Protein AF-A0A7R8VZ95-F1 (afdb_monomer_lite)

Organism: Timema douglasi (NCBI:txid61478)

InterPro domains:
  IPR019128 Sister chromatid cohesion protein Dcc1 [PF09724] (111-247)
  IPR019128 Sister chromatid cohesion protein Dcc1 [PTHR13395] (76-247)

pLDDT: mean 73.68, std 22.69, range [25.12, 97.06]

Structure (mmCIF, N/CA/C/O backbone):
data_AF-A0A7R8VZ95-F1
#
_entry.id   AF-A0A7R8VZ95-F1
#
loop_
_atom_site.group_PDB
_atom_site.id
_atom_site.type_symbol
_atom_site.label_atom_id
_atom_site.label_alt_id
_atom_site.label_comp_id
_atom_site.label_asym_id
_atom_site.label_entity_id
_atom_site.label_seq_id
_atom_site.pdbx_PDB_ins_code
_atom_site.Cartn_x
_atom_site.Cartn_y
_atom_site.Cartn_z
_atom_site.occupancy
_atom_site.B_iso_or_equiv
_atom_site.auth_seq_id
_atom_site.auth_comp_id
_atom_site.auth_asym_id
_atom_site.auth_atom_id
_atom_site.pdbx_PDB_model_num
ATOM 1 N N . THR A 1 1 ? -29.965 -5.478 66.338 1.00 38.78 1 THR A N 1
ATOM 2 C CA . THR A 1 1 ? -28.517 -5.764 66.276 1.00 38.78 1 THR A CA 1
ATOM 3 C C . THR A 1 1 ? -28.279 -6.885 65.288 1.00 38.78 1 THR A C 1
ATOM 5 O O . THR A 1 1 ? -28.468 -8.036 65.628 1.00 38.78 1 THR A O 1
ATOM 8 N N . ASN A 1 2 ? -27.920 -6.566 64.046 1.00 25.12 2 ASN A N 1
ATOM 9 C CA . ASN A 1 2 ? -27.254 -7.524 63.166 1.00 25.12 2 ASN A CA 1
ATOM 10 C C . ASN A 1 2 ? -26.413 -6.731 62.171 1.00 25.12 2 ASN A C 1
ATOM 12 O O . ASN A 1 2 ? -26.926 -5.961 61.363 1.00 25.12 2 ASN A O 1
ATOM 16 N N . ARG A 1 3 ? -25.098 -6.833 62.365 1.00 28.88 3 ARG A N 1
ATOM 17 C CA . ARG A 1 3 ? -24.064 -6.148 61.598 1.00 28.88 3 ARG A CA 1
ATOM 18 C C . ARG A 1 3 ? -23.948 -6.830 60.237 1.00 28.88 3 ARG A C 1
ATOM 20 O O . ARG A 1 3 ? -23.684 -8.025 60.179 1.00 28.88 3 ARG A O 1
ATOM 27 N N . VAL A 1 4 ? -24.111 -6.063 59.165 1.00 31.42 4 VAL A N 1
ATOM 28 C CA . VAL A 1 4 ? -23.692 -6.474 57.820 1.00 31.42 4 VAL A CA 1
ATOM 29 C C . VAL A 1 4 ? -22.155 -6.369 57.759 1.00 31.42 4 VAL A C 1
ATOM 31 O O . VAL A 1 4 ? -21.623 -5.344 58.198 1.00 31.42 4 VAL A O 1
ATOM 34 N N . PRO A 1 5 ? -21.421 -7.391 57.280 1.00 27.92 5 PRO A N 1
ATOM 35 C CA . PRO A 1 5 ? -19.959 -7.367 57.226 1.00 27.92 5 PRO A CA 1
ATOM 36 C C . PRO A 1 5 ? -19.406 -6.260 56.314 1.00 27.92 5 PRO A C 1
ATOM 38 O O . PRO A 1 5 ? -19.912 -6.001 55.224 1.00 27.92 5 PRO A O 1
ATOM 41 N N . LEU A 1 6 ? -18.322 -5.633 56.773 1.00 31.53 6 LEU A N 1
ATOM 42 C CA . LEU A 1 6 ? -17.618 -4.467 56.218 1.00 31.53 6 LEU A CA 1
ATOM 43 C C . LEU A 1 6 ? -16.863 -4.700 54.886 1.00 31.53 6 LEU A C 1
ATOM 45 O O . LEU A 1 6 ? -16.016 -3.890 54.515 1.00 31.53 6 LEU A O 1
ATOM 49 N N . GLU A 1 7 ? -17.175 -5.746 54.120 1.00 29.27 7 GLU A N 1
ATOM 50 C CA . GLU A 1 7 ? -16.409 -6.110 52.911 1.00 29.27 7 GLU A CA 1
ATOM 51 C C . GLU A 1 7 ? -16.911 -5.479 51.599 1.00 29.27 7 GLU A C 1
ATOM 53 O O . GLU A 1 7 ? -16.292 -5.630 50.550 1.00 29.27 7 GLU A O 1
ATOM 58 N N . HIS A 1 8 ? -17.978 -4.675 51.627 1.00 28.59 8 HIS A N 1
ATOM 59 C CA . HIS A 1 8 ? -18.504 -4.022 50.416 1.00 28.59 8 HIS A CA 1
ATOM 60 C C . HIS A 1 8 ? -17.791 -2.720 50.004 1.00 28.59 8 HIS A C 1
ATOM 62 O O . HIS A 1 8 ? -18.151 -2.120 48.992 1.00 28.59 8 HIS A O 1
ATOM 68 N N . ARG A 1 9 ? -16.771 -2.258 50.744 1.00 27.66 9 ARG A N 1
ATOM 69 C CA . ARG A 1 9 ? -16.110 -0.962 50.477 1.00 27.66 9 ARG A CA 1
ATOM 70 C C . ARG A 1 9 ? -14.796 -1.017 49.691 1.00 27.66 9 ARG A C 1
ATOM 72 O O . ARG A 1 9 ? -14.274 0.047 49.379 1.00 27.66 9 ARG A O 1
ATOM 79 N N . ARG A 1 10 ? -14.269 -2.192 49.317 1.00 26.31 10 ARG A N 1
ATOM 80 C CA . ARG A 1 10 ? -12.959 -2.285 48.625 1.00 26.31 10 ARG A CA 1
ATOM 81 C C . ARG A 1 10 ? -12.983 -2.627 47.132 1.00 26.31 10 ARG A C 1
ATOM 83 O O . ARG A 1 10 ? -11.950 -2.493 46.495 1.00 26.31 10 ARG A O 1
ATOM 90 N N . LEU A 1 11 ? -14.128 -2.979 46.542 1.00 28.11 11 LEU A N 1
ATOM 91 C CA . LEU A 1 11 ? -14.212 -3.295 45.099 1.00 28.11 11 LEU A CA 1
ATOM 92 C C . LEU A 1 11 ? -14.843 -2.182 44.243 1.00 28.11 11 LEU A C 1
ATOM 94 O O . LEU A 1 11 ? -14.922 -2.306 43.024 1.00 28.11 11 LEU A O 1
ATOM 98 N N . ALA A 1 12 ? -15.251 -1.069 44.859 1.00 28.42 12 ALA A N 1
ATOM 99 C CA . ALA A 1 12 ? -15.789 0.098 44.155 1.00 28.42 12 ALA A CA 1
ATOM 100 C C . ALA A 1 12 ? -14.705 1.024 43.559 1.00 28.42 12 ALA A C 1
ATOM 102 O O . ALA A 1 12 ? -15.049 1.982 42.868 1.00 28.42 12 ALA A O 1
ATOM 103 N N . SER A 1 13 ? -13.417 0.758 43.805 1.00 28.89 13 SER A N 1
ATOM 104 C CA . SER A 1 13 ? -12.306 1.607 43.347 1.00 28.89 13 SER A CA 1
ATOM 105 C C . SER A 1 13 ? -11.695 1.199 42.004 1.00 28.89 13 SER A C 1
ATOM 107 O O . SER A 1 13 ? -10.954 1.987 41.442 1.00 28.89 13 SER A O 1
ATOM 109 N N . LEU A 1 14 ? -12.025 0.032 41.438 1.00 29.38 14 LEU A N 1
ATOM 110 C CA . LEU A 1 14 ? -11.521 -0.380 40.111 1.00 29.38 14 LEU A CA 1
ATOM 111 C C . LEU A 1 14 ? -12.488 -0.070 38.954 1.00 29.38 14 LEU A C 1
ATOM 113 O O . LEU A 1 14 ? -12.181 -0.325 37.793 1.00 29.38 14 LEU A O 1
ATOM 117 N N . GLY A 1 15 ? -13.673 0.468 39.266 1.00 32.06 15 GLY A N 1
ATOM 118 C CA . GLY A 1 15 ? -14.709 0.832 38.290 1.00 32.06 15 GLY A CA 1
ATOM 119 C C . GLY A 1 15 ? -14.848 2.334 38.030 1.00 32.06 15 GLY A C 1
ATOM 120 O O . GLY A 1 15 ? -15.636 2.722 37.172 1.00 32.06 15 GLY A O 1
ATOM 121 N N . ARG A 1 16 ? -14.099 3.174 38.751 1.00 29.89 16 ARG A N 1
ATOM 122 C CA . ARG A 1 16 ? -14.005 4.620 38.521 1.00 29.89 16 ARG A CA 1
ATOM 123 C C . ARG A 1 16 ? -12.595 4.951 38.054 1.00 29.89 16 ARG A C 1
ATOM 125 O O . ARG A 1 16 ? -11.838 5.476 38.843 1.00 29.89 16 ARG A O 1
ATOM 132 N N . ASP A 1 17 ? -12.234 4.571 36.834 1.00 30.22 17 ASP A N 1
ATOM 133 C CA . ASP A 1 17 ? -11.032 5.137 36.191 1.00 30.22 17 ASP A CA 1
ATOM 134 C C . ASP A 1 17 ? -10.970 4.953 34.668 1.00 30.22 17 ASP A C 1
ATOM 136 O O . ASP A 1 17 ? -9.942 5.198 34.047 1.00 30.22 17 ASP A O 1
ATOM 140 N N . VAL A 1 18 ? -12.079 4.586 34.015 1.00 38.84 18 VAL A N 1
ATOM 141 C CA . VAL A 1 18 ? -12.124 4.565 32.537 1.00 38.84 18 VAL A CA 1
ATOM 142 C C . VAL A 1 18 ? -12.550 5.926 31.960 1.00 38.84 18 VAL A C 1
ATOM 144 O O . VAL A 1 18 ? -12.463 6.142 30.757 1.00 38.84 18 VAL A O 1
ATOM 147 N N . THR A 1 19 ? -12.949 6.878 32.809 1.00 35.34 19 THR A N 1
ATOM 148 C CA . THR A 1 19 ? -13.369 8.228 32.391 1.00 35.34 19 THR A CA 1
ATOM 149 C C . THR A 1 19 ? -12.457 9.352 32.893 1.00 35.34 19 THR A C 1
ATOM 151 O O . THR A 1 19 ? -12.793 10.511 32.686 1.00 35.34 19 THR A O 1
ATOM 154 N N . THR A 1 20 ? -11.319 9.052 33.532 1.00 34.78 20 THR A N 1
ATOM 155 C CA . THR A 1 20 ? -10.436 10.084 34.131 1.00 34.78 20 THR A CA 1
ATOM 156 C C . THR A 1 20 ? -8.935 9.801 34.058 1.00 34.78 20 THR A C 1
ATOM 158 O O . THR A 1 20 ? -8.151 10.479 34.711 1.00 34.78 20 THR A O 1
ATOM 161 N N . THR A 1 21 ? -8.494 8.871 33.216 1.00 34.91 21 THR A N 1
ATOM 162 C CA . THR A 1 21 ? -7.087 8.816 32.807 1.00 34.91 21 THR A CA 1
ATOM 163 C C . THR A 1 21 ? -7.024 9.100 31.315 1.00 34.91 21 THR A C 1
ATOM 165 O O . THR A 1 21 ? -7.797 8.524 30.545 1.00 34.91 21 THR A O 1
ATOM 168 N N . GLU A 1 22 ? -6.135 10.002 30.900 1.00 39.00 22 GLU A N 1
ATOM 169 C CA . GLU A 1 22 ? -5.666 10.174 29.517 1.00 39.00 22 GLU A CA 1
ATOM 170 C C . GLU A 1 22 ? -4.969 8.875 29.067 1.00 39.00 22 GLU A C 1
ATOM 172 O O . GLU A 1 22 ? -3.758 8.774 28.903 1.00 39.00 22 GLU A O 1
ATOM 177 N N . GLY A 1 23 ? -5.749 7.800 29.001 1.00 51.12 23 GLY A N 1
ATOM 178 C CA . GLY A 1 23 ? -5.296 6.446 28.775 1.00 51.12 23 GLY A CA 1
ATOM 179 C C . GLY A 1 23 ? -5.072 6.251 27.292 1.00 51.12 23 GLY A C 1
ATOM 180 O O . GLY A 1 23 ? -6.038 6.236 26.525 1.00 51.12 23 GLY A O 1
ATOM 181 N N . ASN A 1 24 ? -3.795 6.101 26.939 1.00 65.50 24 ASN A N 1
ATOM 182 C CA . ASN A 1 24 ? -3.259 5.689 25.646 1.00 65.50 24 ASN A CA 1
ATOM 183 C C . ASN A 1 24 ? -4.275 4.864 24.829 1.00 65.50 24 ASN A C 1
ATOM 185 O O . ASN A 1 24 ? -4.635 3.748 25.215 1.00 65.50 24 ASN A O 1
ATOM 189 N N . ILE A 1 25 ? -4.734 5.415 23.704 1.00 66.38 25 ILE A N 1
ATOM 190 C CA . ILE A 1 25 ? -5.736 4.795 22.826 1.00 66.38 25 ILE A CA 1
ATOM 191 C C . ILE A 1 25 ? -5.286 3.406 22.358 1.00 66.38 25 ILE A C 1
ATOM 193 O O . ILE A 1 25 ? -6.108 2.491 22.327 1.00 66.38 25 ILE A O 1
ATOM 197 N N . ALA A 1 26 ? -3.986 3.191 22.143 1.00 66.94 26 ALA A N 1
ATOM 198 C CA . ALA A 1 26 ? -3.446 1.876 21.802 1.00 66.94 26 ALA A CA 1
ATOM 199 C C . ALA A 1 26 ? -3.746 0.819 22.884 1.00 66.94 26 ALA A C 1
ATOM 201 O O . ALA A 1 26 ? -4.094 -0.318 22.570 1.00 66.94 26 ALA A O 1
ATOM 202 N N . ALA A 1 27 ? -3.713 1.193 24.170 1.00 66.44 27 ALA A N 1
ATOM 203 C CA . ALA A 1 27 ? -4.078 0.285 25.261 1.00 66.44 27 ALA A CA 1
ATOM 204 C C . ALA A 1 27 ? -5.580 -0.054 25.246 1.00 66.44 27 ALA A C 1
ATOM 206 O O . ALA A 1 27 ? -5.972 -1.183 25.552 1.00 66.44 27 ALA A O 1
ATOM 207 N N . LYS A 1 28 ? -6.432 0.903 24.846 1.00 68.06 28 LYS A N 1
ATOM 208 C CA . LYS A 1 28 ? -7.874 0.672 24.662 1.00 68.06 28 LYS A CA 1
ATOM 209 C C . LYS A 1 28 ? -8.140 -0.261 23.477 1.00 68.06 28 LYS A C 1
ATOM 211 O O . LYS A 1 28 ? -8.943 -1.181 23.617 1.00 68.06 28 LYS A O 1
ATOM 216 N N . VAL A 1 29 ? -7.438 -0.071 22.358 1.00 72.00 29 VAL A N 1
ATOM 217 C CA . VAL A 1 29 ? -7.506 -0.943 21.172 1.00 72.00 29 VAL A CA 1
ATOM 218 C C . VAL A 1 29 ? -7.076 -2.368 21.518 1.00 72.00 29 VAL A C 1
ATOM 220 O O . VAL A 1 29 ? -7.802 -3.321 21.232 1.00 72.00 29 VAL A O 1
ATOM 223 N N . GLN A 1 30 ? -5.950 -2.527 22.215 1.00 67.94 30 GLN A N 1
ATOM 224 C CA . GLN A 1 30 ? -5.463 -3.834 22.653 1.00 67.94 30 GLN A CA 1
ATOM 225 C C . GLN A 1 30 ? -6.474 -4.543 23.570 1.00 67.94 30 GLN A C 1
ATOM 227 O O . GLN A 1 30 ? -6.760 -5.728 23.387 1.00 67.94 30 GLN A O 1
ATOM 232 N N . ALA A 1 31 ? -7.063 -3.818 24.526 1.00 65.75 31 ALA A N 1
ATOM 233 C CA . ALA A 1 31 ? -8.099 -4.361 25.400 1.00 65.75 31 ALA A CA 1
ATOM 234 C C . ALA A 1 31 ? -9.363 -4.772 24.621 1.00 65.75 31 ALA A C 1
ATOM 236 O O . ALA A 1 31 ? -9.923 -5.839 24.882 1.00 65.75 31 ALA A O 1
ATOM 237 N N . ALA A 1 32 ? -9.788 -3.967 23.644 1.00 68.62 32 ALA A N 1
ATOM 238 C CA . ALA A 1 32 ? -10.947 -4.256 22.804 1.00 68.62 32 ALA A CA 1
ATOM 239 C C . ALA A 1 32 ? -10.730 -5.510 21.937 1.00 68.62 32 ALA A C 1
ATOM 241 O O . ALA A 1 32 ? -11.585 -6.397 21.909 1.00 68.62 32 ALA A O 1
ATOM 242 N N . ASN A 1 33 ? -9.553 -5.647 21.320 1.00 71.38 33 ASN A N 1
ATOM 243 C CA . ASN A 1 33 ? -9.175 -6.839 20.555 1.00 71.38 33 ASN A CA 1
ATOM 244 C C . ASN A 1 33 ? -9.095 -8.094 21.442 1.00 71.38 33 ASN A C 1
ATOM 246 O O . ASN A 1 33 ? -9.575 -9.163 21.060 1.00 71.38 33 ASN A O 1
ATOM 250 N N . MET A 1 34 ? -8.592 -7.971 22.674 1.00 65.81 34 MET A N 1
ATOM 251 C CA . MET A 1 34 ? -8.600 -9.072 23.646 1.00 65.81 34 MET A CA 1
ATOM 252 C C . MET A 1 34 ? -10.028 -9.497 24.027 1.00 65.81 34 MET A C 1
ATOM 254 O O . MET A 1 34 ? -10.308 -10.689 24.202 1.00 65.81 34 MET A O 1
ATOM 258 N N . TRP A 1 35 ? -10.956 -8.544 24.149 1.00 63.78 35 TRP A N 1
ATOM 259 C CA . TRP A 1 35 ? -12.363 -8.832 24.439 1.00 63.78 35 TRP A CA 1
ATOM 260 C C . TRP A 1 35 ? -13.094 -9.484 23.266 1.00 63.78 35 TRP A C 1
ATOM 262 O O . TRP A 1 35 ? -13.877 -10.411 23.508 1.00 63.78 35 TRP A O 1
ATOM 272 N N . LEU A 1 36 ? -12.807 -9.057 22.030 1.00 66.69 36 LEU A N 1
ATOM 273 C CA . LEU A 1 36 ? -13.261 -9.725 20.805 1.00 66.69 36 LEU A CA 1
ATOM 274 C C . LEU A 1 36 ? -12.792 -11.185 20.785 1.00 66.69 36 LEU A C 1
ATOM 276 O O . LEU A 1 36 ? -13.622 -12.092 20.705 1.00 66.69 36 LEU A O 1
ATOM 280 N N . GLY A 1 37 ? -11.488 -11.422 20.969 1.00 58.59 37 GLY A N 1
ATOM 281 C CA . GLY A 1 37 ? -10.911 -12.771 20.988 1.00 58.59 37 GLY A CA 1
ATOM 282 C C . GLY A 1 37 ? -11.471 -13.660 22.105 1.00 58.59 37 GLY A C 1
ATOM 283 O O . GLY A 1 37 ? -11.697 -14.852 21.911 1.00 58.59 37 GLY A O 1
ATOM 284 N N . SER A 1 38 ? -11.796 -13.072 23.260 1.00 59.53 38 SER A N 1
ATOM 285 C CA . SER A 1 38 ? -12.408 -13.784 24.393 1.00 59.53 38 SER A CA 1
ATOM 286 C C . SER A 1 38 ? -13.913 -14.054 24.226 1.00 59.53 38 SER A C 1
ATOM 288 O O . SER A 1 38 ? -14.541 -14.540 25.170 1.00 59.53 38 SER A O 1
ATOM 290 N N . LYS A 1 39 ? -14.527 -13.683 23.088 1.00 59.06 39 LYS A N 1
ATOM 291 C CA . LYS A 1 39 ? -15.988 -13.715 22.856 1.00 59.06 39 LYS A CA 1
ATOM 292 C C . LYS A 1 39 ? -16.791 -13.000 23.955 1.00 59.06 39 LYS A C 1
ATOM 294 O O . LYS A 1 39 ? -17.925 -13.368 24.261 1.00 59.06 39 LYS A O 1
ATOM 299 N N . ARG A 1 40 ? -16.186 -11.988 24.593 1.00 49.50 40 ARG A N 1
ATOM 300 C CA . ARG A 1 40 ? -16.826 -11.153 25.630 1.00 49.50 40 ARG A CA 1
ATOM 301 C C . ARG A 1 40 ? -17.625 -9.995 25.030 1.00 49.50 40 ARG A C 1
ATOM 303 O O . ARG A 1 40 ? -18.380 -9.345 25.753 1.00 49.50 40 ARG A O 1
ATOM 310 N N . MET A 1 41 ? -17.463 -9.767 23.730 1.00 55.25 41 MET A N 1
ATOM 311 C CA . MET A 1 41 ? -18.276 -8.880 22.910 1.00 55.25 41 MET A CA 1
ATOM 312 C C . MET A 1 41 ? -19.156 -9.699 21.968 1.00 55.25 41 MET A C 1
ATOM 314 O O . MET A 1 41 ? -18.692 -10.659 21.353 1.00 55.25 41 MET A O 1
ATOM 318 N N . HIS A 1 42 ? -20.421 -9.296 21.858 1.00 54.66 42 HIS A N 1
ATOM 319 C CA . HIS A 1 42 ? -21.357 -9.818 20.867 1.00 54.66 42 HIS A CA 1
ATOM 320 C C . HIS A 1 42 ? -21.648 -8.723 19.850 1.00 54.66 42 HIS A C 1
ATOM 322 O O . HIS A 1 42 ? -21.961 -7.593 20.228 1.00 54.66 42 HIS A O 1
ATOM 328 N N . LEU A 1 43 ? -21.518 -9.084 18.577 1.00 55.00 43 LEU A N 1
ATOM 329 C CA . LEU A 1 43 ? -21.771 -8.221 17.436 1.00 55.00 43 LEU A CA 1
ATOM 330 C C . LEU A 1 43 ? -23.111 -8.601 16.822 1.00 55.00 43 LEU A C 1
ATOM 332 O O . LEU A 1 43 ? -23.208 -9.635 16.172 1.00 55.00 43 LEU A O 1
ATOM 336 N N . LEU A 1 44 ? -24.144 -7.793 17.015 1.00 51.84 44 LEU A N 1
ATOM 337 C CA . LEU A 1 44 ? -25.397 -8.022 16.306 1.00 51.84 44 LEU A CA 1
ATOM 338 C C . LEU A 1 44 ? -25.305 -7.339 14.946 1.00 51.84 44 LEU A C 1
ATOM 340 O O . LEU A 1 44 ? -25.385 -6.116 14.853 1.00 51.84 44 LEU A O 1
ATOM 344 N N . MET A 1 45 ? -25.108 -8.153 13.912 1.00 47.69 45 MET A N 1
ATOM 345 C CA . MET A 1 45 ? -25.240 -7.736 12.520 1.00 47.69 45 MET A CA 1
ATOM 346 C C . MET A 1 45 ? -26.728 -7.781 12.160 1.00 47.69 45 MET A C 1
ATOM 348 O O . MET A 1 45 ? -27.354 -8.838 12.276 1.00 47.69 45 MET A O 1
ATOM 352 N N . GLY A 1 46 ? -27.307 -6.652 11.751 1.00 42.06 46 GLY A N 1
ATOM 353 C CA . GLY A 1 46 ? -28.656 -6.633 11.187 1.00 42.06 46 GLY A CA 1
ATOM 354 C C . GLY A 1 46 ? -28.689 -7.444 9.890 1.00 42.06 46 GLY A C 1
ATOM 355 O O . GLY A 1 46 ? -28.071 -7.058 8.906 1.00 42.06 46 GLY A O 1
ATOM 356 N N . GLY A 1 47 ? -29.370 -8.592 9.898 1.00 32.44 47 GLY A N 1
ATOM 357 C CA . GLY A 1 47 ? -29.561 -9.434 8.718 1.00 32.44 47 GLY A CA 1
ATOM 358 C C . GLY A 1 47 ? -30.695 -8.902 7.846 1.00 32.44 47 GLY A C 1
ATOM 359 O O . GLY A 1 47 ? -31.836 -9.327 7.996 1.00 32.44 47 GLY A O 1
ATOM 360 N N . GLY A 1 48 ? -30.383 -7.965 6.960 1.00 32.94 48 GLY A N 1
ATOM 361 C CA . GLY A 1 48 ? -31.267 -7.475 5.906 1.00 32.94 48 GLY A CA 1
ATOM 362 C C . GLY A 1 48 ? -30.425 -6.804 4.828 1.00 32.94 48 GLY A C 1
ATOM 363 O O . GLY A 1 48 ? -29.361 -6.271 5.137 1.00 32.94 48 GLY A O 1
ATOM 364 N N . GLU A 1 49 ? -30.853 -6.876 3.568 1.00 34.59 49 GLU A N 1
ATOM 365 C CA . GLU A 1 49 ? -30.223 -6.136 2.469 1.00 34.59 49 GLU A CA 1
ATOM 366 C C . GLU A 1 49 ? -30.173 -4.643 2.842 1.00 34.59 49 GLU A C 1
ATOM 368 O O . GLU A 1 49 ? -31.204 -3.977 2.903 1.00 34.59 49 GLU A O 1
ATOM 373 N N . GLY A 1 50 ? -28.977 -4.158 3.190 1.00 38.41 50 GLY A N 1
ATOM 374 C CA . GLY A 1 50 ? -28.764 -2.862 3.844 1.00 38.41 50 GLY A CA 1
ATOM 375 C C . GLY A 1 50 ? -28.212 -3.022 5.264 1.00 38.41 50 GLY A C 1
ATOM 376 O O . GLY A 1 50 ? -28.945 -2.942 6.250 1.00 38.41 50 GLY A O 1
ATOM 377 N N . ILE A 1 51 ? -26.898 -3.241 5.385 1.00 42.38 51 ILE A N 1
ATOM 378 C CA . ILE A 1 51 ? -26.194 -3.259 6.678 1.00 42.38 51 ILE A CA 1
ATOM 379 C C . ILE A 1 51 ? -25.985 -1.808 7.135 1.00 42.38 51 ILE A C 1
ATOM 381 O O . ILE A 1 51 ? -24.872 -1.294 7.104 1.00 42.38 51 ILE A O 1
ATOM 385 N N . ASP A 1 52 ? -27.058 -1.140 7.556 1.00 37.75 52 ASP A N 1
ATOM 386 C CA . ASP A 1 52 ? -26.958 0.235 8.068 1.00 37.75 52 ASP A CA 1
ATOM 387 C C . ASP A 1 52 ? -26.779 0.294 9.589 1.00 37.75 52 ASP A C 1
ATOM 389 O O . ASP A 1 52 ? -26.350 1.315 10.115 1.00 37.75 52 ASP A O 1
ATOM 393 N N . ASN A 1 53 ? -27.044 -0.796 10.318 1.00 39.91 53 ASN A N 1
ATOM 394 C CA . ASN A 1 53 ? -27.030 -0.784 11.782 1.00 39.91 53 ASN A CA 1
ATOM 395 C C . ASN A 1 53 ? -26.372 -2.044 12.358 1.00 39.91 53 ASN A C 1
ATOM 397 O O . ASN A 1 53 ? -27.040 -3.034 12.665 1.00 39.91 53 ASN A O 1
ATOM 401 N N . THR A 1 54 ? -25.048 -2.000 12.517 1.00 50.47 54 THR A N 1
ATOM 402 C CA . THR A 1 54 ? -24.311 -3.002 13.298 1.00 50.47 54 THR A CA 1
ATOM 403 C C . THR A 1 54 ? -24.023 -2.452 14.687 1.00 50.47 54 THR A C 1
ATOM 405 O O . THR A 1 54 ? -23.499 -1.344 14.822 1.00 50.47 54 THR A O 1
ATOM 408 N N . PHE A 1 55 ? -24.344 -3.240 15.716 1.00 51.16 55 PHE A N 1
ATOM 409 C CA . PHE A 1 55 ? -24.191 -2.825 17.107 1.00 51.16 55 PHE A CA 1
ATOM 410 C C . PHE A 1 55 ? -23.245 -3.732 17.892 1.00 51.16 55 PHE A C 1
ATOM 412 O O . PHE A 1 55 ? -23.300 -4.963 17.795 1.00 51.16 55 PHE A O 1
ATOM 419 N N . ILE A 1 56 ? -22.419 -3.114 18.737 1.00 59.09 56 ILE A N 1
ATOM 420 C CA . ILE A 1 56 ? -21.558 -3.807 19.701 1.00 59.09 56 ILE A CA 1
ATOM 421 C C . ILE A 1 56 ? -22.065 -3.563 21.122 1.00 59.09 56 ILE A C 1
ATOM 423 O O . ILE A 1 56 ? -22.260 -2.419 21.537 1.00 59.09 56 ILE A O 1
ATOM 427 N N . TYR A 1 57 ? -22.178 -4.639 21.905 1.00 54.56 57 TYR A N 1
ATOM 428 C CA . TYR A 1 57 ? -22.574 -4.576 23.315 1.00 54.56 57 TYR A CA 1
ATOM 429 C C . TYR A 1 57 ? -21.464 -5.071 24.247 1.00 54.56 57 TYR A C 1
ATOM 431 O O . TYR A 1 57 ? -20.798 -6.077 23.991 1.00 54.56 57 TYR A O 1
ATOM 439 N N . HIS A 1 58 ? -21.309 -4.391 25.386 1.00 50.47 58 HIS A N 1
ATOM 440 C CA . HIS A 1 58 ? -20.366 -4.762 26.439 1.00 50.47 58 HIS A CA 1
ATOM 441 C C . HIS A 1 58 ? -21.038 -5.659 27.501 1.00 50.47 58 HIS A C 1
ATOM 443 O O . HIS A 1 58 ? -21.938 -5.231 28.223 1.00 50.47 58 HIS A O 1
ATOM 449 N N . LYS A 1 59 ? -20.531 -6.886 27.703 1.00 49.81 59 LYS A N 1
ATOM 450 C CA . LYS A 1 59 ? -21.020 -7.876 28.693 1.00 49.81 59 LYS A CA 1
ATOM 451 C C . LYS A 1 59 ? -20.609 -7.569 30.151 1.00 49.81 59 LYS A C 1
ATOM 453 O O . LYS A 1 59 ? -19.977 -8.393 30.805 1.00 49.81 59 LYS A O 1
ATOM 458 N N . ARG A 1 60 ? -20.860 -6.361 30.680 1.00 42.78 60 ARG A N 1
ATOM 459 C CA . ARG A 1 60 ? -20.338 -5.965 32.017 1.00 42.78 60 ARG A CA 1
ATOM 460 C C . ARG A 1 60 ? -21.219 -6.301 33.222 1.00 42.78 60 ARG A C 1
ATOM 462 O O . ARG A 1 60 ? -20.825 -6.009 34.347 1.00 42.78 60 ARG A O 1
ATOM 469 N N . LYS A 1 61 ? -22.352 -6.975 33.043 1.00 39.97 61 LYS A N 1
ATOM 470 C CA . LYS A 1 61 ? -23.058 -7.649 34.140 1.00 39.97 61 LYS A CA 1
ATOM 471 C C . LYS A 1 61 ? -23.536 -9.013 33.652 1.00 39.97 61 LYS A C 1
ATOM 473 O O . LYS A 1 61 ? -23.863 -9.148 32.484 1.00 39.97 61 LYS A O 1
ATOM 478 N N . TYR A 1 62 ? -23.594 -9.975 34.566 1.00 41.75 62 TYR A N 1
ATOM 479 C CA . TYR A 1 62 ? -24.175 -11.321 34.438 1.00 41.75 62 TYR A CA 1
ATOM 480 C C . TYR A 1 62 ? -23.202 -12.462 34.080 1.00 41.75 62 TYR A C 1
ATOM 482 O O . TYR A 1 62 ? -22.840 -12.712 32.933 1.00 41.75 62 TYR A O 1
ATOM 490 N N . ASN A 1 63 ? -22.862 -13.210 35.137 1.00 35.59 63 ASN A N 1
ATOM 491 C CA . ASN A 1 63 ? -22.102 -14.464 35.162 1.00 35.59 63 ASN A CA 1
ATOM 492 C C . ASN A 1 63 ? -22.963 -15.717 34.876 1.00 35.59 63 ASN A C 1
ATOM 494 O O . ASN A 1 63 ? -22.534 -16.817 35.203 1.00 35.59 63 ASN A O 1
ATOM 498 N N . GLN A 1 64 ? -24.176 -15.598 34.320 1.00 34.47 64 GLN A N 1
ATOM 499 C CA . GLN A 1 64 ? -25.108 -16.743 34.247 1.00 34.47 64 GLN A CA 1
ATOM 500 C C . GLN A 1 64 ? -25.775 -17.010 32.895 1.00 34.47 64 GLN A C 1
ATOM 502 O O . GLN A 1 64 ? -26.710 -17.800 32.844 1.00 34.47 64 GLN A O 1
ATOM 507 N N . LEU A 1 65 ? -25.319 -16.425 31.785 1.00 34.41 65 LEU A N 1
ATOM 508 C CA . LEU A 1 65 ? -25.953 -16.704 30.493 1.00 34.41 65 LEU A CA 1
ATOM 509 C C . LEU A 1 65 ? -24.943 -17.060 29.404 1.00 34.41 65 LEU A C 1
ATOM 511 O O . LEU A 1 65 ? -23.992 -16.315 29.118 1.00 34.41 65 LEU A O 1
ATOM 515 N N . ASN A 1 66 ? -25.195 -18.233 28.817 1.00 31.44 66 ASN A N 1
ATOM 516 C CA . ASN A 1 66 ? -24.572 -18.712 27.597 1.00 31.44 66 ASN A CA 1
ATOM 517 C C . ASN A 1 66 ? -24.907 -17.728 26.477 1.00 31.44 66 ASN A C 1
ATOM 519 O O . ASN A 1 66 ? -26.087 -17.474 26.223 1.00 31.44 66 ASN A O 1
ATOM 523 N N . PRO A 1 67 ? -23.901 -17.146 25.819 1.00 35.12 67 PRO A N 1
ATOM 524 C CA . PRO A 1 67 ? -24.168 -16.286 24.689 1.00 35.12 67 PRO A CA 1
ATOM 525 C C . PRO A 1 67 ? -24.787 -17.090 23.548 1.00 35.12 67 PRO A C 1
ATOM 527 O O . PRO A 1 67 ? -24.272 -18.149 23.186 1.00 35.12 67 PRO A O 1
ATOM 530 N N . LEU A 1 68 ? -25.878 -16.575 22.980 1.00 32.12 68 LEU A N 1
ATOM 531 C CA . LEU A 1 68 ? -26.401 -17.080 21.716 1.00 32.12 68 LEU A CA 1
ATOM 532 C C . LEU A 1 68 ? -25.314 -16.877 20.649 1.00 32.12 68 LEU A C 1
ATOM 534 O O . LEU A 1 68 ? -24.803 -15.758 20.516 1.00 32.12 68 LEU A O 1
ATOM 538 N N . PRO A 1 69 ? -24.905 -17.939 19.936 1.00 33.56 69 PRO A N 1
ATOM 539 C CA . PRO A 1 69 ? -23.938 -17.811 18.864 1.00 33.56 69 PRO A CA 1
ATOM 540 C C . PRO A 1 69 ? -24.519 -16.871 17.811 1.00 33.56 69 PRO A C 1
ATOM 542 O O . PRO A 1 69 ? -25.660 -17.030 17.379 1.00 33.56 69 PRO A O 1
ATOM 545 N N . LEU A 1 70 ? -23.723 -15.883 17.405 1.00 40.34 70 LEU A N 1
ATOM 546 C CA . LEU A 1 70 ? -23.968 -15.176 16.153 1.00 40.34 70 LEU A CA 1
ATOM 547 C C . LEU A 1 70 ? -24.113 -16.226 15.046 1.00 40.34 70 LEU A C 1
ATOM 549 O O . LEU A 1 70 ? -23.427 -17.250 15.135 1.00 40.34 70 LEU A O 1
ATOM 553 N N . PRO A 1 71 ? -24.973 -16.019 14.032 1.00 36.38 71 PRO A N 1
ATOM 554 C CA . PRO A 1 71 ? -25.000 -16.902 12.880 1.00 36.38 71 PRO A CA 1
ATOM 555 C C . PRO A 1 71 ? -23.571 -17.000 12.336 1.00 36.38 71 PRO A C 1
ATOM 557 O O . PRO A 1 71 ? -23.014 -16.036 11.817 1.00 36.38 71 PRO A O 1
ATOM 560 N N . LEU A 1 72 ? -22.955 -18.163 12.551 1.00 40.50 72 LEU A N 1
ATOM 561 C CA . LEU A 1 72 ? -21.527 -18.465 12.387 1.00 40.50 72 LEU A CA 1
ATOM 562 C C . LEU A 1 72 ? -21.075 -18.482 10.913 1.00 40.50 72 LEU A C 1
ATOM 564 O O . LEU A 1 72 ? -20.071 -19.101 10.587 1.00 40.50 72 LEU A O 1
ATOM 568 N N . GLY A 1 73 ? -21.814 -17.826 10.016 1.00 40.12 73 GLY A N 1
ATOM 569 C CA . GLY A 1 73 ? -21.582 -17.887 8.576 1.00 40.12 73 GLY A CA 1
ATOM 570 C C . GLY A 1 73 ? -20.600 -16.852 8.029 1.00 40.12 73 GLY A C 1
ATOM 571 O O . GLY A 1 73 ? -19.955 -17.140 7.033 1.00 40.12 73 GLY A O 1
ATOM 572 N N .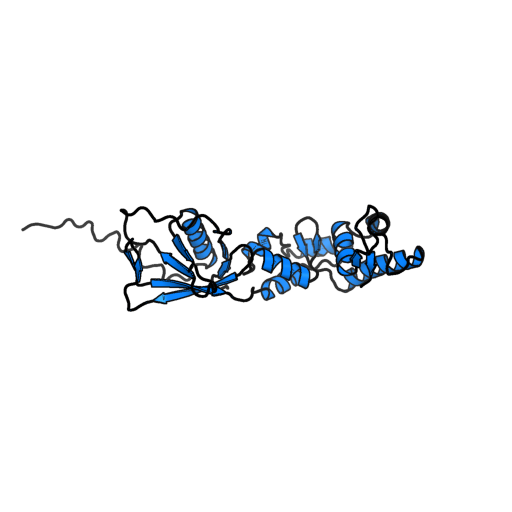 TYR A 1 74 ? -20.471 -15.669 8.643 1.00 42.16 74 TYR A N 1
ATOM 573 C CA . TYR A 1 74 ? -19.800 -14.527 7.992 1.00 42.16 74 TYR A CA 1
ATOM 574 C C . TYR A 1 74 ? -19.139 -13.543 8.971 1.00 42.16 74 TYR A C 1
ATOM 576 O O . TYR A 1 74 ? -19.214 -12.332 8.793 1.00 42.16 74 TYR A O 1
ATOM 584 N N . VAL A 1 75 ? -18.470 -14.019 10.025 1.00 48.28 75 VAL A N 1
ATOM 585 C CA . VAL A 1 75 ? -17.586 -13.112 10.779 1.00 4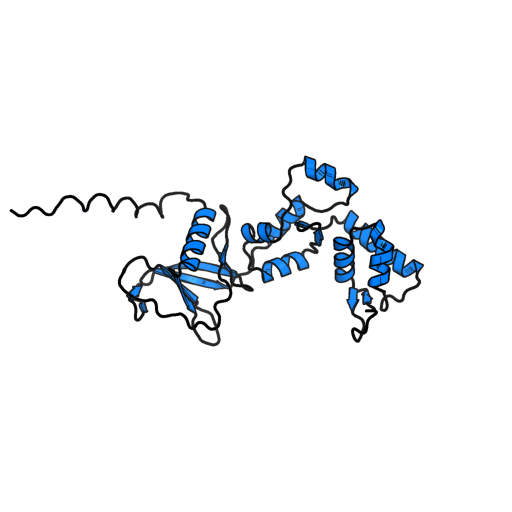8.28 75 VAL A CA 1
ATOM 586 C C . VAL A 1 75 ? -16.226 -13.109 10.086 1.00 48.28 75 VAL A C 1
ATOM 588 O O . VAL A 1 75 ? -15.324 -13.854 10.460 1.00 48.28 75 VAL A O 1
ATOM 591 N N . SER A 1 76 ? -16.102 -12.287 9.041 1.00 54.66 76 SER A N 1
ATOM 592 C CA . SER A 1 76 ? -14.805 -11.780 8.576 1.00 54.66 76 SER A CA 1
ATOM 593 C C . SER A 1 76 ? -14.003 -11.305 9.791 1.00 54.66 76 SER A C 1
ATOM 595 O O . SER A 1 76 ? -14.591 -10.727 10.703 1.00 54.66 76 SER A O 1
ATOM 597 N N . SER A 1 77 ? -12.695 -11.563 9.848 1.00 71.06 77 SER A N 1
ATOM 598 C CA . SER A 1 77 ? -11.846 -11.169 10.981 1.00 71.06 77 SER A CA 1
ATOM 599 C C . SER A 1 77 ? -12.069 -9.699 11.357 1.00 71.06 77 SER A C 1
ATOM 601 O O . SER A 1 77 ? -11.817 -8.813 10.544 1.00 71.06 77 SER A O 1
ATOM 603 N N . LEU A 1 78 ? -12.560 -9.451 12.572 1.00 77.75 78 LEU A N 1
ATOM 604 C CA . LEU A 1 78 ? -12.812 -8.107 13.088 1.00 77.75 78 LEU A CA 1
ATOM 605 C C . LEU A 1 78 ? -11.641 -7.648 13.942 1.00 77.75 78 LEU A C 1
ATOM 607 O O . LEU A 1 78 ? -11.226 -8.370 14.851 1.00 77.75 78 LEU A O 1
ATOM 611 N N . VAL A 1 79 ? -11.146 -6.443 13.677 1.00 82.38 79 VAL A N 1
ATOM 612 C CA . VAL A 1 79 ? -9.994 -5.869 14.380 1.00 82.38 79 VAL A CA 1
ATOM 613 C C . VAL A 1 79 ? -10.260 -4.400 14.678 1.00 82.38 79 VAL A C 1
ATOM 615 O O . VAL A 1 79 ? -10.604 -3.635 13.783 1.00 82.38 79 VAL A O 1
ATOM 618 N N . PHE A 1 80 ? -10.084 -3.982 15.929 1.00 84.38 80 PHE A N 1
ATOM 619 C CA . PHE A 1 80 ? -10.013 -2.563 16.263 1.00 84.38 80 PHE A CA 1
ATOM 620 C C . PHE A 1 80 ? -8.637 -2.004 15.914 1.00 84.38 80 PHE A C 1
ATOM 622 O O . PHE A 1 80 ? -7.623 -2.642 16.213 1.00 84.38 80 PHE A O 1
ATOM 629 N N . ARG A 1 81 ? -8.609 -0.797 15.341 1.00 84.69 81 ARG A N 1
ATOM 630 C CA . ARG A 1 81 ? -7.382 -0.068 14.987 1.00 84.69 81 ARG A CA 1
ATOM 631 C C . ARG A 1 81 ? -7.421 1.374 15.493 1.00 84.69 81 ARG A C 1
ATOM 633 O O . ARG A 1 81 ? -8.487 1.986 15.586 1.00 84.69 81 ARG A O 1
ATOM 640 N N . GLY A 1 82 ? -6.250 1.922 15.803 1.00 81.94 82 GLY A N 1
ATOM 641 C CA . GLY A 1 82 ? -6.075 3.303 16.255 1.00 81.94 82 GLY A CA 1
ATOM 642 C C . GLY A 1 82 ? -4.820 3.489 17.107 1.00 81.94 82 GLY A C 1
ATOM 643 O O . GLY A 1 82 ? -4.512 2.660 17.963 1.00 81.94 82 GLY A O 1
ATOM 644 N N . ASP A 1 83 ? -4.120 4.593 16.868 1.00 77.50 83 ASP A N 1
ATOM 645 C CA . ASP A 1 83 ? -2.956 5.053 17.628 1.00 77.50 83 ASP A CA 1
ATOM 646 C C . ASP A 1 83 ? -3.377 6.063 18.718 1.00 77.50 83 ASP A C 1
ATOM 648 O O . ASP A 1 83 ? -4.539 6.450 18.812 1.00 77.50 83 ASP A O 1
ATOM 652 N N . LYS A 1 84 ? -2.432 6.514 19.549 1.00 75.06 84 LYS A N 1
ATOM 653 C CA . LYS A 1 84 ? -2.570 7.519 20.613 1.00 75.06 84 LYS A CA 1
ATOM 654 C C . LYS A 1 84 ? -3.268 8.804 20.179 1.00 75.06 84 LYS A C 1
ATOM 656 O O . LYS A 1 84 ? -3.946 9.404 21.007 1.00 75.06 84 LYS A O 1
ATOM 661 N N . GLU A 1 85 ? -3.081 9.218 18.931 1.00 73.00 85 GLU A N 1
ATOM 662 C CA . GLU A 1 85 ? -3.630 10.465 18.382 1.00 73.00 85 GLU A CA 1
ATOM 663 C C . GLU A 1 85 ? -4.965 10.263 17.644 1.00 73.00 85 GLU A C 1
ATOM 665 O O . GLU A 1 85 ? -5.632 11.236 17.298 1.00 73.00 85 GLU A O 1
ATOM 670 N N . ASP A 1 86 ? -5.388 9.011 17.435 1.00 75.62 86 ASP A N 1
ATOM 671 C CA . ASP A 1 86 ? -6.486 8.663 16.535 1.00 75.62 86 ASP A CA 1
ATOM 672 C C . ASP A 1 86 ? -7.760 8.219 17.278 1.00 75.62 86 ASP A C 1
ATOM 674 O O . ASP A 1 86 ? -7.719 7.558 18.309 1.00 75.62 86 ASP A O 1
ATOM 678 N N . SER A 1 87 ? -8.942 8.480 16.717 1.00 80.62 87 SER A N 1
ATOM 679 C CA . SER A 1 87 ? -10.199 7.879 17.203 1.00 80.62 87 SER A CA 1
ATOM 680 C C . SER A 1 87 ? -10.269 6.389 16.859 1.00 80.62 87 SER A C 1
ATOM 682 O O . SER A 1 87 ? -10.056 6.057 15.705 1.00 80.62 87 SER A O 1
ATOM 684 N N . VAL A 1 88 ? -10.653 5.491 17.768 1.00 83.75 88 VAL A N 1
ATOM 685 C CA . VAL A 1 88 ? -10.743 4.042 17.469 1.00 83.75 88 VAL A CA 1
ATOM 686 C C . VAL A 1 88 ? -11.708 3.739 16.309 1.00 83.75 88 VAL A C 1
ATOM 688 O O . VAL A 1 88 ? -12.840 4.222 16.300 1.00 83.75 88 VAL A O 1
ATOM 691 N N . VAL A 1 89 ? -11.279 2.888 15.373 1.00 85.25 89 VAL A N 1
ATOM 692 C CA . VAL A 1 89 ? -12.110 2.325 14.293 1.00 85.25 89 VAL A CA 1
ATOM 693 C C . VAL A 1 89 ? -12.206 0.806 14.418 1.00 85.25 89 VAL A C 1
ATOM 695 O O . VAL A 1 89 ? -11.333 0.176 15.020 1.00 85.25 89 VAL A O 1
ATOM 698 N N . LEU A 1 90 ? -13.253 0.212 13.848 1.00 84.25 90 LEU A N 1
ATOM 699 C CA . LEU A 1 90 ? -13.375 -1.235 13.670 1.00 84.25 90 LEU A CA 1
ATOM 700 C C . LEU A 1 90 ? -13.194 -1.571 12.192 1.00 84.25 90 LEU A C 1
ATOM 702 O O . LEU A 1 90 ? -13.849 -0.971 11.350 1.00 84.25 90 LEU A O 1
ATOM 706 N N . CYS A 1 91 ? -12.367 -2.559 11.882 1.00 83.38 91 CYS A N 1
ATOM 707 C CA . CYS A 1 91 ? -12.151 -3.021 10.519 1.00 83.38 91 CYS A CA 1
ATOM 708 C C . CYS A 1 91 ? -12.663 -4.454 10.352 1.00 83.38 91 CYS A C 1
ATOM 710 O O . CYS A 1 91 ? -12.403 -5.314 11.202 1.00 83.38 91 CYS A O 1
ATOM 712 N N . THR A 1 92 ? -13.352 -4.709 9.242 1.00 85.25 92 THR A N 1
ATOM 713 C CA . THR A 1 92 ? -13.450 -6.045 8.638 1.00 85.25 92 THR A CA 1
ATOM 714 C C . THR A 1 92 ? -12.204 -6.290 7.778 1.00 85.25 92 THR A C 1
ATOM 716 O O . THR A 1 92 ? -11.210 -5.563 7.866 1.00 85.25 92 THR A O 1
ATOM 719 N N . LYS A 1 93 ? -12.241 -7.325 6.932 1.00 83.81 93 LYS A N 1
ATOM 720 C CA . LYS A 1 93 ? -11.193 -7.559 5.934 1.00 83.81 93 LYS A CA 1
ATOM 721 C C . LYS A 1 93 ? -11.101 -6.408 4.918 1.00 83.81 93 LYS A C 1
ATOM 723 O O . LYS A 1 93 ? -9.999 -6.051 4.512 1.00 83.81 93 LYS A O 1
ATOM 728 N N . ASP A 1 94 ? -12.245 -5.828 4.568 1.00 83.12 94 ASP A N 1
ATOM 729 C CA . ASP A 1 94 ? -12.454 -4.984 3.388 1.00 83.12 94 ASP A CA 1
ATOM 730 C C . ASP A 1 94 ? -13.015 -3.583 3.676 1.00 83.12 94 ASP A C 1
ATOM 732 O O . ASP A 1 94 ? -12.973 -2.717 2.808 1.00 83.12 94 ASP A O 1
ATOM 736 N N . THR A 1 95 ? -13.536 -3.339 4.881 1.00 81.19 95 THR A N 1
ATOM 737 C CA . THR A 1 95 ? -14.251 -2.102 5.212 1.00 81.19 95 THR A CA 1
ATOM 738 C C . THR A 1 95 ? -13.847 -1.573 6.586 1.00 81.19 95 THR A C 1
ATOM 740 O O . THR A 1 95 ? -13.756 -2.327 7.563 1.00 81.19 95 THR A O 1
ATOM 743 N N . THR A 1 96 ? -13.657 -0.256 6.684 1.00 87.88 96 THR A N 1
ATOM 744 C CA . THR A 1 96 ? -13.469 0.450 7.959 1.00 87.88 96 THR A CA 1
ATOM 745 C C . THR A 1 96 ? -14.774 1.073 8.454 1.00 87.88 96 THR A C 1
ATOM 747 O O . THR A 1 96 ? -15.533 1.683 7.702 1.00 87.88 96 THR A O 1
ATOM 750 N N . TYR A 1 97 ? -15.019 0.954 9.758 1.00 83.31 97 TYR A N 1
ATOM 751 C CA . TYR A 1 97 ? -16.185 1.492 10.442 1.00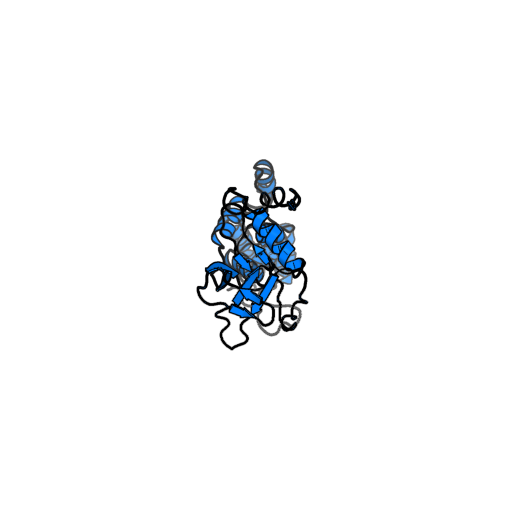 83.31 97 TYR A CA 1
ATOM 752 C C . TYR A 1 97 ? -15.767 2.451 11.557 1.00 83.31 97 TYR A C 1
ATOM 754 O O . TYR A 1 97 ? -14.960 2.119 12.431 1.00 83.31 97 TYR A O 1
ATOM 762 N N . GLU A 1 98 ? -16.376 3.632 11.571 1.00 84.50 98 GLU A N 1
ATOM 763 C CA . GLU A 1 98 ? -16.342 4.526 12.721 1.00 84.50 98 GLU A CA 1
ATOM 764 C C . GLU A 1 98 ? -17.177 3.932 13.861 1.00 84.50 98 GLU A C 1
ATOM 766 O O . GLU A 1 98 ? -18.279 3.425 13.641 1.00 84.50 98 GLU A O 1
ATOM 771 N N . VAL A 1 99 ? -16.647 4.009 15.083 1.00 80.19 99 VAL A N 1
ATOM 772 C CA . VAL A 1 99 ? -17.274 3.465 16.289 1.00 80.19 99 VAL A CA 1
ATOM 773 C C . VAL A 1 99 ? -17.776 4.619 17.148 1.00 80.19 99 VAL A C 1
ATOM 775 O O . VAL A 1 99 ? -16.979 5.397 17.674 1.00 80.19 99 VAL A O 1
ATOM 778 N N . LYS A 1 100 ? -19.095 4.719 17.341 1.00 78.38 100 LYS A N 1
ATOM 779 C CA . LYS A 1 100 ? -19.707 5.766 18.171 1.00 78.38 100 LYS A CA 1
ATOM 780 C C . LYS A 1 100 ? -20.464 5.162 19.347 1.00 78.38 100 LYS A C 1
ATOM 782 O O . LYS A 1 100 ? -21.350 4.340 19.148 1.00 78.38 100 LYS A O 1
ATOM 787 N N . GLU A 1 101 ? -20.142 5.578 20.573 1.00 74.81 101 GLU A N 1
ATOM 788 C CA . GLU A 1 101 ? -20.952 5.217 21.744 1.00 74.81 101 GLU A CA 1
ATOM 789 C C . GLU A 1 101 ? -22.307 5.932 21.669 1.00 74.81 101 GLU A C 1
ATOM 791 O O . GLU A 1 101 ? -22.376 7.145 21.454 1.00 74.81 101 GLU A O 1
ATOM 796 N N . ALA A 1 102 ? -23.377 5.169 21.854 1.00 70.19 102 ALA A N 1
ATOM 797 C CA . ALA A 1 102 ? -24.742 5.653 21.897 1.00 70.19 102 ALA A CA 1
ATOM 798 C C . ALA A 1 102 ? -25.436 5.166 23.174 1.00 70.19 102 ALA A C 1
ATOM 800 O O . ALA A 1 102 ? -25.206 4.056 23.670 1.00 70.19 102 ALA A O 1
ATOM 801 N N . GLU A 1 103 ? -26.314 6.018 23.696 1.00 71.12 103 GLU A N 1
ATOM 802 C CA . GLU A 1 103 ? -27.203 5.698 24.805 1.00 71.12 103 GLU A CA 1
ATOM 803 C C . GLU A 1 103 ? -28.642 5.689 24.305 1.00 71.12 103 GLU A C 1
ATOM 805 O O . GLU A 1 103 ? -29.025 6.468 23.433 1.00 71.12 103 GLU A O 1
ATOM 810 N N . THR A 1 104 ? -29.453 4.800 24.860 1.00 65.00 104 THR A N 1
ATOM 811 C CA . THR A 1 104 ? -30.865 4.675 24.506 1.00 65.00 104 THR A CA 1
ATOM 812 C C . THR A 1 104 ? -31.716 4.781 25.759 1.00 65.00 104 THR A C 1
ATOM 814 O O . THR A 1 104 ? -31.468 4.102 26.756 1.00 65.00 104 THR A O 1
ATOM 817 N N . SER A 1 105 ? -32.741 5.635 25.696 1.00 56.28 105 SER A N 1
ATOM 818 C CA . SER A 1 105 ? -33.774 5.764 26.729 1.00 56.28 105 SER A CA 1
ATOM 819 C C . SER A 1 105 ? -34.704 4.550 26.777 1.00 56.28 105 SER A C 1
ATOM 821 O O . SER A 1 105 ? -35.325 4.293 27.808 1.00 56.28 105 SER A O 1
ATOM 823 N N . ASN A 1 106 ? -34.764 3.774 25.691 1.00 54.47 106 ASN A N 1
ATOM 824 C CA . ASN A 1 106 ? -35.516 2.532 25.613 1.00 54.47 106 ASN A CA 1
ATOM 825 C C . ASN A 1 106 ? -34.622 1.335 25.949 1.00 54.47 106 ASN A C 1
ATOM 827 O O . ASN A 1 106 ? -33.462 1.243 25.542 1.00 54.47 106 ASN A O 1
ATOM 831 N N . SER A 1 107 ? -35.189 0.382 26.679 1.00 57.56 107 SER A N 1
ATOM 832 C CA . SER A 1 107 ? -34.553 -0.897 26.961 1.00 57.56 107 SER A CA 1
ATOM 833 C C . SER A 1 107 ? -34.452 -1.725 25.681 1.00 57.56 107 SER A C 1
ATOM 835 O O . SER A 1 107 ? -35.455 -2.256 25.208 1.00 57.56 107 SER A O 1
ATOM 837 N N . LEU A 1 108 ? -33.241 -1.873 25.136 1.00 56.53 108 LEU A N 1
ATOM 838 C CA . LEU A 1 108 ? -32.970 -2.881 24.112 1.00 56.53 108 LEU A CA 1
ATOM 839 C C . LEU A 1 108 ? -33.055 -4.249 24.794 1.00 56.53 108 LEU A C 1
ATOM 841 O O . LEU A 1 108 ? -32.140 -4.645 25.521 1.00 56.53 108 LEU A O 1
ATOM 845 N N . LEU A 1 109 ? -34.196 -4.923 24.630 1.00 50.44 109 LEU A N 1
ATOM 846 C CA . LEU A 1 109 ? -34.425 -6.260 25.162 1.00 50.44 109 LEU A CA 1
ATOM 847 C C . LEU A 1 109 ? -33.862 -7.277 24.173 1.00 50.44 109 LEU A C 1
ATOM 849 O O . LEU A 1 109 ? -34.504 -7.641 23.191 1.00 50.44 109 LEU A O 1
ATOM 853 N N . LEU A 1 110 ? -32.653 -7.749 24.446 1.00 53.34 110 LEU A N 1
ATOM 854 C CA . LEU A 1 110 ? -32.176 -8.986 23.847 1.00 53.34 110 LEU A CA 1
ATOM 855 C C . LEU A 1 110 ? -32.657 -10.140 24.720 1.00 53.34 110 LEU A C 1
ATOM 857 O O . LEU A 1 110 ? -32.798 -9.989 25.932 1.00 53.34 110 LEU A O 1
ATOM 861 N N . VAL A 1 111 ? -32.836 -11.321 24.127 1.00 52.25 111 VAL A N 1
ATOM 862 C CA . VAL A 1 111 ? -33.242 -12.561 24.827 1.00 52.25 111 VAL A CA 1
ATOM 863 C C . VAL A 1 111 ? -32.339 -12.877 26.046 1.00 52.25 111 VAL A C 1
ATOM 865 O O . VAL A 1 111 ? -32.700 -13.657 26.919 1.00 52.25 111 VAL A O 1
ATOM 868 N N . VAL A 1 112 ? -31.180 -12.217 26.144 1.00 51.31 112 VAL A N 1
ATOM 869 C CA . VAL A 1 112 ? -30.144 -12.351 27.176 1.00 51.31 112 VAL A CA 1
ATOM 870 C C . VAL A 1 112 ? -29.983 -11.142 28.123 1.00 51.31 112 VAL A C 1
ATOM 872 O O . VAL A 1 112 ? -29.140 -11.206 29.018 1.00 51.31 112 VAL A O 1
ATOM 875 N N . GLY A 1 113 ? -30.749 -10.051 27.981 1.00 53.06 113 GLY A N 1
ATOM 876 C CA . GLY A 1 113 ? -30.691 -8.911 28.910 1.00 53.06 113 GLY A CA 1
ATOM 877 C C . GLY A 1 113 ? -31.162 -7.567 28.349 1.00 53.06 113 GLY A C 1
ATOM 878 O O . GLY A 1 113 ? -31.466 -7.437 27.165 1.00 53.06 113 GLY A O 1
ATOM 879 N N . VAL A 1 114 ? -31.199 -6.558 29.227 1.00 58.56 114 VAL A N 1
ATOM 880 C CA . VAL A 1 114 ? -31.541 -5.169 28.889 1.00 58.56 114 VAL A CA 1
ATOM 881 C C . VAL A 1 114 ? -30.277 -4.320 28.775 1.00 58.56 114 VAL A C 1
ATOM 883 O O . VAL A 1 114 ? -29.467 -4.280 29.704 1.00 58.56 114 VAL A O 1
ATOM 886 N N . PHE A 1 115 ? -30.143 -3.608 27.656 1.00 61.06 115 PHE A N 1
ATOM 887 C CA . PHE A 1 115 ? -29.000 -2.747 27.359 1.00 61.06 115 PHE A CA 1
ATOM 888 C C . PHE A 1 115 ? -29.440 -1.291 27.188 1.00 61.06 115 PHE A C 1
ATOM 890 O O . PHE A 1 115 ? -30.459 -1.015 26.558 1.00 61.06 115 PHE A O 1
ATOM 897 N N . TYR A 1 116 ? -28.647 -0.373 27.745 1.00 63.06 116 TYR A N 1
ATOM 898 C CA . TYR A 1 116 ? -28.866 1.080 27.657 1.00 63.06 116 TYR A CA 1
ATOM 899 C C . TYR A 1 116 ? -27.712 1.818 26.964 1.00 63.06 116 TYR A C 1
ATOM 901 O O . TYR A 1 116 ? -27.861 2.978 26.598 1.00 63.06 116 TYR A O 1
ATOM 909 N N . LYS A 1 117 ? -26.572 1.138 26.781 1.00 63.88 117 LYS A N 1
ATOM 910 C CA . LYS A 1 117 ? -25.383 1.621 26.074 1.00 63.88 117 LYS A CA 1
ATOM 911 C C . LYS A 1 117 ? -24.974 0.604 25.022 1.00 63.88 117 LYS A C 1
ATOM 913 O O . LYS A 1 117 ? -24.951 -0.597 25.310 1.00 63.88 117 LYS A O 1
ATOM 918 N N . TYR A 1 118 ? -24.640 1.090 23.841 1.00 66.75 118 TYR A N 1
ATOM 919 C CA . TYR A 1 118 ? -24.190 0.292 22.709 1.00 66.75 118 TYR A CA 1
ATOM 920 C C . TYR A 1 118 ? -23.238 1.125 21.853 1.00 66.75 118 TYR A C 1
ATOM 922 O O . TYR A 1 118 ? -23.191 2.346 21.989 1.00 66.75 118 TYR A O 1
ATOM 930 N N . PHE A 1 119 ? -22.462 0.474 20.994 1.00 71.69 119 PHE A N 1
ATOM 931 C CA . PHE A 1 119 ? -21.714 1.186 19.963 1.00 71.69 119 PHE A CA 1
ATOM 932 C C . PHE A 1 119 ? -22.393 1.005 18.618 1.00 71.69 119 PHE A C 1
ATOM 934 O O . PHE A 1 119 ? -22.695 -0.124 18.234 1.00 71.69 119 PHE A O 1
ATOM 941 N N . GLU A 1 120 ? -22.609 2.114 17.925 1.00 67.88 120 GLU A N 1
ATOM 942 C CA . GLU A 1 120 ? -23.009 2.163 16.525 1.00 67.88 120 GLU A CA 1
ATOM 943 C C . GLU A 1 120 ? -21.769 2.080 15.642 1.00 67.88 120 GLU A C 1
ATOM 945 O O . GLU A 1 120 ? -20.772 2.761 15.904 1.00 67.88 120 GLU A O 1
ATOM 950 N N . LEU A 1 121 ? -21.853 1.272 14.587 1.00 72.25 121 LEU A N 1
ATOM 951 C CA . LEU A 1 121 ? -20.859 1.232 13.525 1.00 72.25 121 LEU A CA 1
ATOM 952 C C . LEU A 1 121 ? -21.392 1.944 12.289 1.00 72.25 121 LEU A C 1
ATOM 954 O O . LEU A 1 121 ? -22.489 1.634 11.827 1.00 72.25 121 LEU A O 1
ATOM 958 N N . ARG A 1 122 ? -20.595 2.853 11.727 1.00 76.31 122 ARG A N 1
ATOM 959 C CA . ARG A 1 122 ? -20.886 3.479 10.431 1.00 76.31 122 ARG A CA 1
ATOM 960 C C . ARG A 1 122 ? -19.724 3.257 9.471 1.00 76.31 122 ARG A C 1
ATOM 962 O O . ARG A 1 122 ? -18.607 3.605 9.853 1.00 76.31 122 ARG A O 1
ATOM 969 N N . PRO A 1 123 ? -19.951 2.716 8.258 1.00 80.44 123 PRO A N 1
ATOM 970 C CA . PRO A 1 123 ? -18.911 2.662 7.237 1.00 80.44 123 PRO A CA 1
ATOM 971 C C . PRO A 1 123 ? -18.302 4.049 7.027 1.00 80.44 123 PRO A C 1
ATOM 973 O O . PRO A 1 123 ? -19.026 5.047 6.950 1.00 80.44 123 PRO A O 1
ATOM 976 N N . CYS A 1 124 ? -16.980 4.128 6.950 1.00 82.94 124 CYS A N 1
ATOM 977 C CA . CYS A 1 124 ? -16.272 5.381 6.730 1.00 82.94 124 CYS A CA 1
ATOM 978 C C . CYS A 1 124 ? -15.110 5.186 5.755 1.00 82.94 124 CYS A C 1
ATOM 980 O O . CYS A 1 124 ? -14.689 4.068 5.481 1.00 82.94 124 CYS A O 1
ATOM 982 N N . LYS A 1 125 ? -14.602 6.290 5.194 1.00 87.75 125 LYS A N 1
ATOM 983 C CA . LYS A 1 125 ? -13.427 6.222 4.321 1.00 87.75 125 LYS A CA 1
ATOM 984 C C . LYS A 1 125 ? -12.174 5.900 5.147 1.00 87.75 125 LYS A C 1
ATOM 986 O O . LYS A 1 125 ? -12.006 6.499 6.216 1.00 87.75 125 LYS A O 1
ATOM 991 N N . PRO A 1 126 ? -11.266 5.051 4.637 1.00 88.12 126 PRO A N 1
ATOM 992 C CA . PRO A 1 126 ? -10.007 4.762 5.309 1.00 88.12 126 PRO A CA 1
ATOM 993 C C . PRO A 1 126 ? -9.163 6.037 5.409 1.00 88.12 126 PRO A C 1
ATOM 995 O O . PRO A 1 126 ? -9.115 6.857 4.484 1.00 88.12 126 PRO A O 1
ATOM 998 N N . ARG A 1 127 ? -8.474 6.229 6.537 1.00 86.12 127 ARG A N 1
ATOM 999 C CA . ARG A 1 127 ? -7.680 7.446 6.780 1.00 86.12 127 ARG A CA 1
ATOM 1000 C C . ARG A 1 127 ? -6.255 7.294 6.248 1.00 86.12 127 ARG A C 1
ATOM 1002 O O . ARG A 1 127 ? -5.291 7.207 7.005 1.00 86.12 127 ARG A O 1
ATOM 1009 N N . LEU A 1 128 ? -6.122 7.298 4.921 1.00 89.38 128 LEU A N 1
ATOM 1010 C CA . LEU A 1 128 ? -4.854 7.060 4.211 1.00 89.38 128 LEU A CA 1
ATOM 1011 C C . LEU A 1 128 ? -3.891 8.265 4.187 1.00 89.38 128 LEU A C 1
ATOM 1013 O O . LEU A 1 128 ? -2.776 8.153 3.690 1.00 89.38 128 LEU A O 1
ATOM 1017 N N . GLN A 1 129 ? -4.265 9.418 4.750 1.00 89.94 129 GLN A N 1
ATOM 1018 C CA . GLN A 1 129 ? -3.354 10.571 4.851 1.00 89.94 129 GLN A CA 1
ATOM 1019 C C . GLN A 1 129 ? -2.097 10.239 5.667 1.00 89.94 129 GLN A C 1
ATOM 1021 O O . GLN A 1 129 ? -0.991 10.613 5.284 1.00 89.94 129 GLN A O 1
ATOM 1026 N N . LYS A 1 130 ? -2.260 9.482 6.761 1.00 89.56 130 LYS A N 1
ATOM 1027 C CA . LYS A 1 130 ? -1.142 9.020 7.593 1.00 89.56 130 LYS A CA 1
ATOM 1028 C C . LYS A 1 130 ? -0.212 8.090 6.812 1.00 89.56 130 LYS A C 1
ATOM 1030 O O . LYS A 1 130 ? 0.995 8.243 6.934 1.00 89.56 130 LYS A O 1
ATOM 1035 N N . LEU A 1 131 ? -0.772 7.200 5.981 1.00 92.88 131 LEU A N 1
ATOM 1036 C CA . LEU A 1 131 ? -0.012 6.310 5.094 1.00 92.88 131 LEU A CA 1
ATOM 1037 C C . LEU A 1 131 ? 0.903 7.105 4.154 1.00 92.88 131 LEU A C 1
ATOM 1039 O O . LEU A 1 131 ? 2.086 6.806 4.066 1.00 92.88 131 LEU A O 1
ATOM 1043 N N . ARG A 1 132 ? 0.377 8.136 3.483 1.00 92.19 132 ARG A N 1
ATOM 1044 C CA . ARG A 1 132 ? 1.185 8.952 2.561 1.00 92.19 132 ARG A CA 1
ATOM 1045 C C . ARG A 1 132 ? 2.351 9.623 3.289 1.00 92.19 132 ARG A C 1
ATOM 1047 O O . ARG A 1 132 ? 3.489 9.457 2.874 1.00 92.19 132 ARG A O 1
ATOM 1054 N N . ARG A 1 133 ? 2.084 10.251 4.441 1.00 91.38 133 ARG A N 1
ATOM 1055 C CA . ARG A 1 133 ? 3.114 10.924 5.250 1.00 91.38 133 ARG A CA 1
ATOM 1056 C C . ARG A 1 133 ? 4.261 9.988 5.655 1.00 91.38 133 ARG A C 1
ATOM 1058 O O . ARG A 1 133 ? 5.421 10.329 5.471 1.00 91.38 133 ARG A O 1
ATOM 1065 N N . ILE A 1 134 ? 3.950 8.805 6.191 1.00 91.94 134 ILE A N 1
ATOM 1066 C CA . ILE A 1 134 ? 4.991 7.868 6.663 1.00 91.94 134 ILE A CA 1
ATOM 1067 C C . ILE A 1 134 ? 5.801 7.252 5.512 1.00 91.94 134 ILE A C 1
ATOM 1069 O O . ILE A 1 134 ? 6.989 6.968 5.672 1.00 91.94 134 ILE A O 1
ATOM 1073 N N . LEU A 1 135 ? 5.181 7.060 4.343 1.00 93.94 135 LEU A N 1
ATOM 1074 C CA . LEU A 1 135 ? 5.881 6.569 3.156 1.00 93.94 135 LEU A CA 1
ATOM 1075 C C . LEU A 1 135 ? 6.746 7.655 2.504 1.00 93.94 135 LEU A C 1
ATOM 1077 O O . LEU A 1 135 ? 7.814 7.343 1.986 1.00 93.94 135 LEU A O 1
ATOM 1081 N N . GLU A 1 136 ? 6.324 8.920 2.562 1.00 92.00 136 GLU A N 1
ATOM 1082 C CA . GLU A 1 136 ? 7.119 10.071 2.114 1.00 92.00 136 GLU A CA 1
ATOM 1083 C C . GLU A 1 136 ? 8.378 10.257 2.970 1.00 92.00 136 GLU A C 1
ATOM 1085 O O . GLU A 1 136 ? 9.443 10.547 2.436 1.00 92.00 136 GLU A O 1
ATOM 1090 N N . GLU A 1 137 ? 8.310 10.030 4.283 1.00 91.62 137 GLU A N 1
ATOM 1091 C CA . GLU A 1 137 ? 9.486 10.112 5.165 1.00 91.62 137 GLU A CA 1
ATOM 1092 C C . GLU A 1 137 ? 10.559 9.066 4.813 1.00 91.62 137 GLU A C 1
ATOM 1094 O O . GLU A 1 137 ? 11.752 9.329 4.951 1.00 91.62 137 GLU A O 1
ATOM 1099 N N . SER A 1 138 ? 10.143 7.903 4.302 1.00 91.44 138 SER A N 1
ATOM 1100 C CA . SER A 1 138 ? 11.001 6.747 4.008 1.00 91.44 138 SER A CA 1
ATOM 1101 C C . SER A 1 138 ? 11.084 6.401 2.514 1.00 91.44 138 SER A C 1
ATOM 1103 O O . SER A 1 138 ? 11.393 5.264 2.153 1.00 91.44 138 SER A O 1
ATOM 1105 N N . HIS A 1 139 ? 10.827 7.362 1.622 1.00 93.56 139 HIS A N 1
ATOM 1106 C CA . HIS A 1 139 ? 10.880 7.157 0.170 1.00 93.56 139 HIS A CA 1
ATOM 1107 C C . HIS A 1 139 ? 12.227 6.575 -0.302 1.00 93.56 139 HIS A C 1
ATOM 1109 O O . HIS A 1 139 ? 13.288 6.798 0.287 1.00 93.56 139 HIS A O 1
ATOM 1115 N N . TYR A 1 140 ? 12.182 5.766 -1.357 1.00 95.00 140 TYR A N 1
ATOM 1116 C CA . TYR A 1 140 ? 13.340 5.088 -1.929 1.00 95.00 140 TYR A CA 1
ATOM 1117 C C . TYR A 1 140 ? 13.947 5.923 -3.057 1.00 95.00 140 TYR A C 1
ATOM 1119 O O . TYR A 1 140 ? 13.308 6.134 -4.088 1.00 95.00 140 TYR A O 1
ATOM 1127 N N . ARG A 1 141 ? 15.188 6.380 -2.864 1.00 94.44 141 ARG A N 1
ATOM 1128 C CA . ARG A 1 141 ? 15.916 7.240 -3.820 1.00 94.44 141 ARG A CA 1
ATOM 1129 C C . ARG A 1 141 ? 16.875 6.471 -4.729 1.00 94.44 141 ARG A C 1
ATOM 1131 O O . ARG A 1 141 ? 17.461 7.029 -5.648 1.00 94.44 141 ARG A O 1
ATOM 1138 N N . GLY A 1 142 ? 17.040 5.178 -4.471 1.00 94.06 142 GLY A N 1
ATOM 1139 C CA . GLY A 1 142 ? 18.012 4.327 -5.144 1.00 94.06 142 GLY A CA 1
ATOM 1140 C C . GLY A 1 142 ? 18.952 3.631 -4.164 1.00 94.06 142 GLY A C 1
ATOM 1141 O O . GLY A 1 142 ? 19.092 4.073 -3.020 1.00 94.06 142 GLY A O 1
ATOM 1142 N N . PRO A 1 143 ? 19.600 2.536 -4.599 1.00 92.88 143 PRO A N 1
ATOM 1143 C CA . PRO A 1 143 ? 20.490 1.746 -3.750 1.00 92.88 143 PRO A CA 1
ATOM 1144 C C . PRO A 1 143 ? 21.665 2.557 -3.188 1.00 92.88 143 PRO A C 1
ATOM 1146 O O . PRO A 1 143 ? 22.141 2.267 -2.095 1.00 92.88 143 PRO A O 1
ATOM 1149 N N . GLU A 1 144 ? 22.111 3.588 -3.905 1.00 93.19 144 GLU A N 1
ATOM 1150 C CA . GLU A 1 144 ? 23.213 4.466 -3.512 1.00 93.19 144 GLU A CA 1
ATOM 1151 C C . GLU A 1 144 ? 22.905 5.357 -2.295 1.00 93.19 144 GLU A C 1
ATOM 1153 O O . GLU A 1 144 ? 23.833 5.799 -1.623 1.00 93.19 144 GLU A O 1
ATOM 1158 N N . HIS A 1 145 ? 21.626 5.587 -1.981 1.00 92.56 145 HIS A N 1
ATOM 1159 C CA . HIS A 1 145 ? 21.180 6.486 -0.906 1.00 92.56 145 HIS A CA 1
ATOM 1160 C C . HIS A 1 145 ? 20.678 5.747 0.344 1.00 92.56 145 HIS A C 1
ATOM 1162 O O . HIS A 1 145 ? 20.272 6.369 1.327 1.00 92.56 145 HIS A O 1
ATOM 1168 N N . GLU A 1 146 ? 20.696 4.413 0.340 1.00 89.94 146 GLU A N 1
ATOM 1169 C CA . GLU A 1 146 ? 20.164 3.613 1.449 1.00 89.94 146 GLU A CA 1
ATOM 1170 C C . GLU A 1 146 ? 21.003 3.735 2.727 1.00 89.94 146 GLU A C 1
ATOM 1172 O O . GLU A 1 146 ? 20.465 3.664 3.831 1.00 89.94 146 GLU A O 1
ATOM 1177 N N . GLU A 1 147 ? 22.313 3.960 2.605 1.00 87.81 147 GLU A N 1
ATOM 1178 C CA . GLU A 1 147 ? 23.183 4.177 3.766 1.00 87.81 147 GLU A CA 1
ATOM 1179 C C . GLU A 1 147 ? 22.888 5.506 4.472 1.00 87.81 147 GLU A C 1
ATOM 1181 O O . GLU A 1 147 ? 22.899 5.561 5.703 1.00 87.81 147 GLU A O 1
ATOM 1186 N N . ASP A 1 148 ? 22.547 6.554 3.718 1.00 88.56 148 ASP A N 1
ATOM 1187 C CA . ASP A 1 148 ? 22.159 7.853 4.276 1.00 88.56 148 ASP A CA 1
ATOM 1188 C C . ASP A 1 148 ? 20.855 7.729 5.076 1.00 88.56 148 ASP A C 1
ATOM 1190 O O . ASP A 1 148 ? 20.723 8.269 6.177 1.00 88.56 148 ASP A O 1
ATOM 1194 N N . LEU A 1 149 ? 19.897 6.948 4.564 1.00 87.25 149 LEU A N 1
ATOM 1195 C CA . LEU A 1 149 ? 18.640 6.697 5.264 1.00 87.25 149 LEU A CA 1
ATOM 1196 C C . LEU A 1 149 ? 18.860 5.899 6.556 1.00 87.25 149 LEU A C 1
ATOM 1198 O O . LEU A 1 149 ? 18.282 6.240 7.587 1.00 87.25 149 LEU A O 1
ATOM 1202 N N . LYS A 1 150 ? 19.733 4.884 6.542 1.00 86.50 150 LYS A N 1
ATOM 1203 C CA . LYS A 1 150 ? 20.085 4.129 7.759 1.00 86.50 150 LYS A CA 1
ATOM 1204 C C . LYS A 1 150 ? 20.674 5.031 8.844 1.00 86.50 150 LYS A C 1
ATOM 1206 O O . LYS A 1 150 ? 20.398 4.813 10.020 1.00 86.50 150 LYS A O 1
ATOM 1211 N N . GLN A 1 151 ? 21.447 6.050 8.463 1.00 88.31 151 GLN A N 1
ATOM 1212 C CA . GLN A 1 151 ? 21.995 7.038 9.400 1.00 88.31 151 GLN A CA 1
ATOM 1213 C C . GLN A 1 151 ? 20.933 8.001 9.943 1.00 88.31 151 GLN A C 1
ATOM 1215 O O . GLN A 1 151 ? 21.090 8.521 11.044 1.00 88.31 151 GLN A O 1
ATOM 1220 N N . SER A 1 152 ? 19.854 8.234 9.193 1.00 86.56 152 SER A N 1
ATOM 1221 C CA . SER A 1 152 ? 18.772 9.145 9.588 1.00 86.56 152 SER A CA 1
ATOM 1222 C C . SER A 1 152 ? 17.813 8.583 10.648 1.00 86.56 152 SER A C 1
ATOM 1224 O O . SER A 1 152 ? 16.918 9.302 11.084 1.00 86.56 152 SER A O 1
ATOM 1226 N N . GLU A 1 153 ? 17.974 7.315 11.053 1.00 86.12 153 GLU A N 1
ATOM 1227 C CA . GLU A 1 153 ? 17.095 6.597 11.998 1.00 86.12 153 GLU A CA 1
ATOM 1228 C C . GLU A 1 153 ? 15.600 6.584 11.605 1.00 86.12 153 GLU A C 1
ATOM 1230 O O . GLU A 1 153 ? 14.728 6.277 12.422 1.00 86.12 153 GLU A O 1
ATOM 1235 N N . VAL A 1 154 ? 15.277 6.878 10.340 1.00 90.56 154 VAL A N 1
ATOM 1236 C CA . VAL A 1 154 ? 13.902 6.835 9.832 1.00 90.56 154 VAL A CA 1
ATOM 1237 C C . VAL A 1 154 ? 13.394 5.393 9.830 1.00 90.56 154 VAL A C 1
ATOM 1239 O O . VAL A 1 154 ? 14.026 4.483 9.288 1.00 90.56 154 VAL A O 1
ATOM 1242 N N . LYS A 1 155 ? 12.213 5.178 10.420 1.00 92.19 155 LYS A N 1
ATOM 1243 C CA . LYS A 1 155 ? 11.560 3.866 10.428 1.00 92.19 155 LYS A CA 1
ATOM 1244 C C . LYS A 1 155 ? 11.072 3.510 9.020 1.00 92.19 155 LYS A C 1
ATOM 1246 O O . LYS A 1 155 ? 10.350 4.281 8.397 1.00 92.19 155 LYS A O 1
ATOM 1251 N N . ILE A 1 156 ? 11.402 2.301 8.570 1.00 93.62 156 ILE A N 1
ATOM 1252 C CA . ILE A 1 156 ? 10.829 1.680 7.372 1.00 93.62 156 ILE A CA 1
ATOM 1253 C C . ILE A 1 156 ? 9.729 0.712 7.826 1.00 93.62 156 ILE A C 1
ATOM 1255 O O . ILE A 1 156 ? 9.907 -0.007 8.810 1.00 93.62 156 ILE A O 1
ATOM 1259 N N . TYR A 1 157 ? 8.581 0.721 7.150 1.00 94.62 157 TYR A N 1
ATOM 1260 C CA . TYR A 1 157 ? 7.374 0.041 7.617 1.00 94.62 157 TYR A CA 1
ATOM 1261 C C . TYR A 1 157 ? 7.107 -1.244 6.827 1.00 94.62 157 TYR A C 1
ATOM 1263 O O . TYR A 1 157 ? 6.999 -1.217 5.600 1.00 94.62 157 TYR A O 1
ATOM 1271 N N . SER A 1 158 ? 6.955 -2.369 7.529 1.00 96.00 158 SER A N 1
ATOM 1272 C CA . SER A 1 158 ? 6.346 -3.582 6.966 1.00 96.00 158 SER A CA 1
ATOM 1273 C C . SER A 1 158 ? 4.838 -3.404 6.779 1.00 96.00 158 SER A C 1
ATOM 1275 O O . SER A 1 158 ? 4.239 -2.447 7.275 1.00 96.00 158 SER A O 1
ATOM 1277 N N . PHE A 1 159 ? 4.191 -4.337 6.080 1.00 94.88 159 PHE A N 1
ATOM 1278 C CA . PHE A 1 159 ? 2.734 -4.306 5.949 1.00 94.88 159 PHE A CA 1
ATOM 1279 C C . PHE A 1 159 ? 2.041 -4.403 7.318 1.00 94.88 159 PHE A C 1
ATOM 1281 O O . PHE A 1 159 ? 1.071 -3.693 7.583 1.00 94.88 159 PHE A O 1
ATOM 1288 N N . GLU A 1 160 ? 2.580 -5.229 8.214 1.00 92.25 160 GLU A N 1
ATOM 1289 C CA . GLU A 1 160 ? 2.105 -5.387 9.585 1.00 92.25 160 GLU A CA 1
ATOM 1290 C C . GLU A 1 160 ? 2.266 -4.090 10.388 1.00 92.25 160 GLU A C 1
ATOM 1292 O O . GLU A 1 160 ? 1.315 -3.666 11.045 1.00 92.25 160 GLU A O 1
ATOM 1297 N N . ASP A 1 161 ? 3.410 -3.404 10.271 1.00 93.25 161 ASP A N 1
ATOM 1298 C CA . ASP A 1 161 ? 3.617 -2.098 10.914 1.00 93.25 161 ASP A CA 1
ATOM 1299 C C . ASP A 1 161 ? 2.592 -1.058 10.434 1.00 93.25 161 ASP A C 1
ATOM 1301 O O . ASP A 1 161 ? 2.066 -0.277 11.231 1.00 93.25 161 ASP A O 1
ATOM 1305 N N . LEU A 1 162 ? 2.310 -1.033 9.125 1.00 93.25 162 LEU A N 1
ATOM 1306 C CA . LEU A 1 162 ? 1.323 -0.127 8.536 1.00 93.25 162 LEU A CA 1
ATOM 1307 C C . LEU A 1 162 ? -0.087 -0.425 9.050 1.00 93.25 162 LEU A C 1
ATOM 1309 O O . LEU A 1 162 ? -0.835 0.497 9.369 1.00 93.25 162 LEU A O 1
ATOM 1313 N N . LEU A 1 163 ? -0.451 -1.701 9.173 1.00 90.00 163 LEU A N 1
ATOM 1314 C CA . LEU A 1 163 ? -1.733 -2.112 9.740 1.00 90.00 163 LEU A CA 1
ATOM 1315 C C . LEU A 1 163 ? -1.888 -1.662 11.200 1.00 90.00 163 LEU A C 1
ATOM 1317 O O . LEU A 1 163 ? -2.997 -1.332 11.627 1.00 90.00 163 LEU A O 1
ATOM 1321 N N . GLU A 1 164 ? -0.814 -1.651 11.985 1.00 86.12 164 GLU A N 1
ATOM 1322 C CA . GLU A 1 164 ? -0.867 -1.196 13.377 1.00 86.12 164 GLU A CA 1
ATOM 1323 C C . GLU A 1 164 ? -1.100 0.313 13.502 1.00 86.12 164 GLU A C 1
ATOM 1325 O O . GLU A 1 164 ? -1.792 0.750 14.426 1.00 86.12 164 GLU A O 1
ATOM 1330 N N . CYS A 1 165 ? -0.560 1.114 12.578 1.00 87.38 165 CYS A N 1
ATOM 1331 C CA . CYS A 1 165 ? -0.580 2.570 12.697 1.00 87.38 165 CYS A CA 1
ATOM 1332 C C . CYS A 1 165 ? -1.609 3.277 11.798 1.00 87.38 165 CYS A C 1
ATOM 1334 O O . CYS A 1 165 ? -1.999 4.401 12.128 1.00 87.38 165 CYS A O 1
ATOM 1336 N N . VAL A 1 166 ? -2.070 2.657 10.704 1.00 90.56 166 VAL A N 1
ATOM 1337 C CA . VAL A 1 166 ? -3.033 3.230 9.748 1.00 90.56 166 VAL A CA 1
ATOM 1338 C C . VAL A 1 166 ? -4.451 2.728 10.027 1.00 90.56 166 VAL A C 1
ATOM 1340 O O . VAL A 1 166 ? -4.709 1.538 10.204 1.00 90.56 166 VAL A O 1
ATOM 1343 N N . GLN A 1 167 ? -5.411 3.653 10.027 1.00 89.94 167 GLN A N 1
ATOM 1344 C CA . GLN A 1 167 ? -6.826 3.351 10.247 1.00 89.94 167 GLN A CA 1
ATOM 1345 C C . GLN A 1 167 ? -7.510 2.932 8.943 1.00 89.94 167 GLN A C 1
ATOM 1347 O O . GLN A 1 167 ? -8.186 3.735 8.293 1.00 89.94 167 GLN A O 1
ATOM 1352 N N . ALA A 1 168 ? -7.280 1.682 8.558 1.00 91.31 168 ALA A N 1
ATOM 1353 C CA . ALA A 1 168 ? -7.851 1.072 7.366 1.00 91.31 168 ALA A CA 1
ATOM 1354 C C . ALA A 1 168 ? -8.063 -0.436 7.575 1.00 91.31 168 ALA A C 1
ATOM 1356 O O . ALA A 1 168 ? -7.406 -1.069 8.412 1.00 91.31 168 ALA A O 1
ATOM 1357 N N . SER A 1 169 ? -8.978 -1.031 6.816 1.00 90.25 169 SER A N 1
ATOM 1358 C CA . SER A 1 169 ? -9.008 -2.479 6.631 1.00 90.25 169 SER A CA 1
ATOM 1359 C C . SER A 1 169 ? -7.790 -2.942 5.829 1.00 90.25 169 SER A C 1
ATOM 1361 O O . SER A 1 169 ? -7.020 -2.135 5.302 1.00 90.25 169 SER A O 1
ATOM 1363 N N . GLU A 1 170 ? -7.585 -4.255 5.755 1.00 91.50 170 GLU A N 1
ATOM 1364 C CA . GLU A 1 170 ? -6.450 -4.801 5.016 1.00 91.50 170 GLU A CA 1
ATOM 1365 C C . GLU A 1 170 ? -6.541 -4.472 3.521 1.00 91.50 170 GLU A C 1
ATOM 1367 O O . GLU A 1 170 ? -5.559 -4.028 2.926 1.00 91.50 170 GLU A O 1
ATOM 1372 N N . GLU A 1 171 ? -7.718 -4.649 2.918 1.00 92.00 171 GLU A N 1
ATOM 1373 C CA . GLU A 1 171 ? -7.908 -4.382 1.490 1.00 92.00 171 GLU A CA 1
ATOM 1374 C C . GLU A 1 171 ? -7.860 -2.883 1.179 1.00 92.00 171 GLU A C 1
ATOM 1376 O O . GLU A 1 171 ? -7.234 -2.490 0.197 1.00 92.00 171 GLU A O 1
ATOM 1381 N N . GLU A 1 172 ? -8.412 -2.028 2.046 1.00 94.44 172 GLU A N 1
ATOM 1382 C CA . GLU A 1 172 ? -8.297 -0.571 1.898 1.00 94.44 172 GLU A CA 1
ATOM 1383 C C . GLU A 1 172 ? -6.845 -0.090 2.006 1.00 94.44 172 GLU A C 1
ATOM 1385 O O . GLU A 1 172 ? -6.437 0.811 1.272 1.00 94.44 172 GLU A O 1
ATOM 1390 N N . LEU A 1 173 ? -6.043 -0.690 2.894 1.00 95.44 173 LEU A N 1
ATOM 1391 C CA . LEU A 1 173 ? -4.621 -0.371 3.004 1.00 95.44 173 LEU A CA 1
ATOM 1392 C C . LEU A 1 173 ? -3.855 -0.803 1.747 1.00 95.44 173 LEU A C 1
ATOM 1394 O O . LEU A 1 173 ? -3.058 -0.025 1.226 1.00 95.44 173 LEU A O 1
ATOM 1398 N N . ARG A 1 174 ? -4.118 -2.013 1.230 1.00 95.25 174 ARG A N 1
ATOM 1399 C CA . ARG A 1 174 ? -3.527 -2.499 -0.032 1.00 95.25 174 ARG A CA 1
ATOM 1400 C C . ARG A 1 174 ? -3.900 -1.601 -1.208 1.00 95.25 174 ARG A C 1
ATOM 1402 O O . ARG A 1 174 ? -3.027 -1.247 -1.995 1.00 95.25 174 ARG A O 1
ATOM 1409 N N . ALA A 1 175 ? -5.165 -1.193 -1.297 1.00 94.19 175 ALA A N 1
ATOM 1410 C CA . ALA A 1 175 ? -5.624 -0.255 -2.315 1.00 94.19 175 ALA A CA 1
ATOM 1411 C C . ALA A 1 175 ? -4.911 1.101 -2.194 1.00 94.19 175 ALA A C 1
ATOM 1413 O O . ALA A 1 175 ? -4.451 1.642 -3.195 1.00 94.19 175 ALA A O 1
ATOM 1414 N N . GLY A 1 176 ? -4.743 1.614 -0.971 1.00 94.62 176 GLY A N 1
ATOM 1415 C CA . GLY A 1 176 ? -4.011 2.854 -0.713 1.00 94.62 176 GLY A CA 1
ATOM 1416 C C . GLY A 1 176 ? -2.531 2.791 -1.094 1.00 94.62 176 GLY A C 1
ATOM 1417 O O . GLY A 1 176 ? -1.995 3.759 -1.635 1.00 94.62 176 GLY A O 1
ATOM 1418 N N . LEU A 1 177 ? -1.874 1.656 -0.843 1.00 94.94 177 LEU A N 1
ATOM 1419 C CA . LEU A 1 177 ? -0.494 1.401 -1.269 1.00 94.94 177 LEU A CA 1
ATOM 1420 C C . LEU A 1 177 ? -0.376 1.382 -2.796 1.00 94.94 177 LEU A C 1
ATOM 1422 O O . LEU A 1 177 ? 0.509 2.034 -3.346 1.00 94.94 177 LEU A O 1
ATOM 1426 N N . HIS A 1 178 ? -1.303 0.702 -3.471 1.00 91.38 178 HIS A N 1
ATOM 1427 C CA . HIS A 1 178 ? -1.361 0.656 -4.929 1.00 91.38 178 HIS A CA 1
ATOM 1428 C C . HIS A 1 178 ? -1.603 2.044 -5.544 1.00 91.38 178 HIS A C 1
ATOM 1430 O O . HIS A 1 178 ? -0.879 2.451 -6.445 1.00 91.38 178 HIS A O 1
ATOM 1436 N N . GLU A 1 179 ? -2.576 2.808 -5.033 1.00 91.62 179 GLU A N 1
ATOM 1437 C CA . GLU A 1 179 ? -2.865 4.178 -5.496 1.00 91.62 179 GLU A CA 1
ATOM 1438 C C . GLU A 1 179 ? -1.665 5.117 -5.303 1.00 91.62 179 GLU A C 1
ATOM 1440 O O . GLU A 1 179 ? -1.450 6.031 -6.094 1.00 91.62 179 GLU A O 1
ATOM 1445 N N . SER A 1 180 ? -0.867 4.884 -4.259 1.00 91.19 180 SER A N 1
ATOM 1446 C CA . SER A 1 180 ? 0.326 5.685 -3.965 1.00 91.19 180 SER A CA 1
ATOM 1447 C C . SER A 1 180 ? 1.563 5.246 -4.756 1.00 91.19 180 SER A C 1
ATOM 1449 O O . SER A 1 180 ? 2.635 5.790 -4.504 1.00 91.19 180 SER A O 1
ATOM 1451 N N . LEU A 1 181 ? 1.439 4.262 -5.661 1.00 90.81 181 LEU A N 1
ATOM 1452 C CA . LEU A 1 181 ? 2.564 3.635 -6.366 1.00 90.81 181 LEU A CA 1
ATOM 1453 C C . LEU A 1 181 ? 3.680 3.230 -5.385 1.00 90.81 181 LEU A C 1
ATOM 1455 O O . LEU A 1 181 ? 4.866 3.490 -5.591 1.00 90.81 181 LEU A O 1
ATOM 1459 N N . ALA A 1 182 ? 3.286 2.649 -4.250 1.00 94.06 182 ALA A N 1
ATOM 1460 C CA . ALA A 1 182 ? 4.233 2.129 -3.279 1.00 94.06 182 ALA A CA 1
ATOM 1461 C C . ALA A 1 182 ? 4.734 0.754 -3.733 1.00 94.06 182 ALA A C 1
ATOM 1463 O O . ALA A 1 182 ? 3.946 -0.092 -4.159 1.00 94.06 182 ALA A O 1
ATOM 1464 N N . CYS A 1 183 ? 6.035 0.524 -3.586 1.00 93.56 183 CYS A N 1
ATOM 1465 C CA . CYS A 1 183 ? 6.668 -0.762 -3.821 1.00 93.56 183 CYS A CA 1
ATOM 1466 C C . CYS A 1 183 ? 6.905 -1.520 -2.519 1.00 93.56 183 CYS A C 1
ATOM 1468 O O . CYS A 1 183 ? 7.250 -0.916 -1.498 1.00 93.56 183 CYS A O 1
ATOM 1470 N N . GLN A 1 184 ? 6.817 -2.848 -2.574 1.00 94.44 184 GLN A N 1
ATOM 1471 C CA . GLN A 1 184 ? 7.347 -3.700 -1.515 1.00 94.44 184 GLN A CA 1
ATOM 1472 C C . GLN A 1 184 ? 8.821 -4.008 -1.805 1.00 94.44 184 GLN A C 1
ATOM 1474 O O . GLN A 1 184 ? 9.129 -4.734 -2.736 1.00 94.44 184 GLN A O 1
ATOM 1479 N N . ILE A 1 185 ? 9.738 -3.468 -1.006 1.00 92.69 185 ILE A N 1
ATOM 1480 C CA . ILE A 1 185 ? 11.188 -3.604 -1.173 1.00 92.69 185 ILE A CA 1
ATOM 1481 C C . ILE A 1 185 ? 11.746 -4.286 0.074 1.00 92.69 185 ILE A C 1
ATOM 1483 O O . ILE A 1 185 ? 11.676 -3.733 1.174 1.00 92.69 185 ILE A O 1
ATOM 1487 N N . GLY A 1 186 ? 12.282 -5.502 -0.071 1.00 87.62 186 GLY A N 1
ATOM 1488 C CA . GLY A 1 186 ? 12.872 -6.231 1.060 1.00 87.62 186 GLY A CA 1
ATOM 1489 C C . GLY A 1 186 ? 11.896 -6.473 2.223 1.00 87.62 186 GLY A C 1
ATOM 1490 O O . GLY A 1 186 ? 12.296 -6.447 3.384 1.00 87.62 186 GLY A O 1
ATOM 1491 N N . GLY A 1 187 ? 10.606 -6.662 1.921 1.00 90.06 187 GLY A N 1
ATOM 1492 C CA . GLY A 1 187 ? 9.542 -6.872 2.911 1.00 90.06 187 GLY A CA 1
ATOM 1493 C C . GLY A 1 187 ? 8.917 -5.594 3.485 1.00 90.06 187 GLY A C 1
ATOM 1494 O O . GLY A 1 187 ? 7.906 -5.686 4.182 1.00 90.06 187 GLY A O 1
ATOM 1495 N N . ALA A 1 188 ? 9.450 -4.417 3.158 1.00 94.06 188 ALA A N 1
ATOM 1496 C CA . ALA A 1 188 ? 8.927 -3.135 3.615 1.00 94.06 188 ALA A CA 1
ATOM 1497 C C . ALA A 1 188 ? 8.281 -2.335 2.475 1.00 94.06 188 ALA A C 1
ATOM 1499 O O . ALA A 1 188 ? 8.668 -2.477 1.322 1.00 94.06 188 ALA A O 1
ATOM 1500 N N . TRP A 1 189 ? 7.301 -1.490 2.783 1.00 96.00 189 TRP A N 1
ATOM 1501 C CA . TRP A 1 189 ? 6.586 -0.682 1.791 1.00 96.00 189 TRP A CA 1
ATOM 1502 C C . TRP A 1 189 ? 7.163 0.724 1.701 1.00 96.00 189 TRP A C 1
ATOM 1504 O O . TRP A 1 189 ? 7.345 1.382 2.725 1.00 96.00 189 TRP A O 1
ATOM 1514 N N . ARG A 1 190 ? 7.457 1.184 0.480 1.00 95.12 190 ARG A N 1
ATOM 1515 C CA . ARG A 1 190 ? 8.111 2.476 0.221 1.00 95.12 190 ARG A CA 1
ATOM 1516 C C . ARG A 1 190 ? 7.633 3.077 -1.095 1.00 95.12 190 ARG A C 1
ATOM 1518 O O . ARG A 1 190 ? 7.422 2.352 -2.059 1.00 95.12 190 ARG A O 1
ATOM 1525 N N . ILE A 1 191 ? 7.505 4.398 -1.157 1.00 95.31 191 ILE A N 1
ATOM 1526 C CA . ILE A 1 191 ? 7.261 5.114 -2.419 1.00 95.31 191 ILE A CA 1
ATOM 1527 C C . ILE A 1 191 ? 8.609 5.396 -3.085 1.00 95.31 191 ILE A C 1
ATOM 1529 O O . ILE A 1 191 ? 9.585 5.696 -2.396 1.00 95.31 191 ILE A O 1
ATOM 1533 N N . LEU A 1 192 ? 8.682 5.296 -4.410 1.00 95.44 192 LEU A N 1
ATOM 1534 C CA . LEU A 1 192 ? 9.882 5.677 -5.154 1.00 95.44 192 LEU A CA 1
ATOM 1535 C C . LEU A 1 192 ? 9.968 7.201 -5.273 1.00 95.44 192 LEU A C 1
ATOM 1537 O O . LEU A 1 192 ? 8.982 7.862 -5.598 1.00 95.44 192 LEU A O 1
ATOM 1541 N N . GLU A 1 193 ? 11.153 7.768 -5.054 1.00 94.62 193 GLU A N 1
ATOM 1542 C CA . GLU A 1 193 ? 11.390 9.174 -5.376 1.00 94.62 193 GLU A CA 1
ATOM 1543 C C . GLU A 1 193 ? 11.182 9.416 -6.870 1.00 94.62 193 GLU A C 1
ATOM 1545 O O . GLU A 1 193 ? 11.552 8.575 -7.689 1.00 94.62 193 GLU A O 1
ATOM 1550 N N . HIS A 1 194 ? 10.646 10.582 -7.233 1.00 93.38 194 HIS A N 1
ATOM 1551 C CA . HIS A 1 194 ? 10.378 10.942 -8.623 1.00 93.38 194 HIS A CA 1
ATOM 1552 C C . HIS A 1 194 ? 11.592 10.707 -9.532 1.00 93.38 194 HIS A C 1
ATOM 1554 O O . HIS A 1 194 ? 11.456 10.056 -10.564 1.00 93.38 194 HIS A O 1
ATOM 1560 N N . GLU A 1 195 ? 12.785 11.166 -9.145 1.00 95.62 195 GLU A N 1
ATOM 1561 C CA . GLU A 1 195 ? 13.999 10.999 -9.957 1.00 95.62 195 GLU A CA 1
ATOM 1562 C C . GLU A 1 195 ? 14.357 9.523 -10.171 1.00 95.62 195 GLU A C 1
ATOM 1564 O O . GLU A 1 195 ? 14.614 9.095 -11.299 1.00 95.62 195 GLU A O 1
ATOM 1569 N N . TYR A 1 196 ? 14.310 8.719 -9.105 1.00 95.94 196 TYR A N 1
ATOM 1570 C CA . TYR A 1 196 ? 14.573 7.286 -9.193 1.00 95.94 196 TYR A CA 1
ATOM 1571 C C . TYR A 1 196 ? 13.516 6.559 -10.028 1.00 95.94 196 TYR A C 1
ATOM 1573 O O . TYR A 1 196 ? 13.844 5.719 -10.864 1.00 95.94 196 TYR A O 1
ATOM 1581 N N . HIS A 1 197 ? 12.249 6.914 -9.841 1.00 95.25 197 HIS A N 1
ATOM 1582 C CA . HIS A 1 197 ? 11.135 6.365 -10.593 1.00 95.25 197 HIS A CA 1
ATOM 1583 C C . HIS A 1 197 ? 11.290 6.630 -12.098 1.00 95.25 197 HIS A C 1
ATOM 1585 O O . HIS A 1 197 ? 11.258 5.691 -12.896 1.00 95.25 197 HIS A O 1
ATOM 1591 N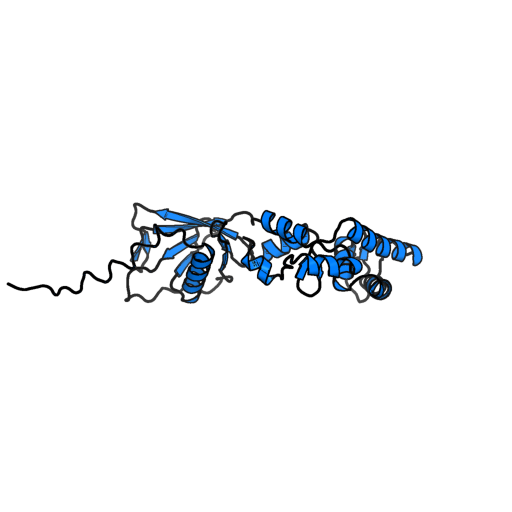 N . PHE A 1 198 ? 11.562 7.881 -12.489 1.00 95.69 198 PHE A N 1
ATOM 1592 C CA . PHE A 1 198 ? 11.826 8.241 -13.884 1.00 95.69 198 PHE A CA 1
ATOM 1593 C C . PHE A 1 198 ? 13.043 7.511 -14.451 1.00 95.69 198 PHE A C 1
ATOM 1595 O O . PHE A 1 198 ? 13.029 7.111 -15.617 1.00 95.69 198 PHE A O 1
ATOM 1602 N N . ARG A 1 199 ? 14.082 7.293 -13.638 1.00 96.81 199 ARG A N 1
ATOM 1603 C CA . ARG A 1 199 ? 15.263 6.518 -14.033 1.00 96.81 199 ARG A CA 1
ATOM 1604 C C . ARG A 1 199 ? 14.900 5.071 -14.375 1.00 96.81 199 ARG A C 1
ATOM 1606 O O . ARG A 1 199 ? 15.282 4.598 -15.442 1.00 96.81 199 ARG A O 1
ATOM 1613 N N . VAL A 1 200 ? 14.125 4.395 -13.523 1.00 96.62 200 VAL A N 1
ATOM 1614 C CA . VAL A 1 200 ? 13.664 3.015 -13.776 1.00 96.62 200 VAL A CA 1
ATOM 1615 C C . VAL A 1 200 ? 12.787 2.947 -15.027 1.00 96.62 200 VAL A C 1
ATOM 1617 O O . VAL A 1 200 ? 13.021 2.100 -15.888 1.00 96.62 200 VAL A O 1
ATOM 1620 N N . LEU A 1 201 ? 11.826 3.865 -15.169 1.00 95.81 201 LEU A N 1
ATOM 1621 C CA . LEU A 1 201 ? 10.966 3.929 -16.353 1.00 95.81 201 LEU A CA 1
ATOM 1622 C C . LEU A 1 201 ? 11.784 4.150 -17.634 1.00 95.81 201 LEU A C 1
ATOM 1624 O O . LEU A 1 201 ? 11.553 3.478 -18.636 1.00 95.81 201 LEU A O 1
ATOM 1628 N N . SER A 1 202 ? 12.786 5.031 -17.592 1.00 96.75 202 SER A N 1
ATOM 1629 C CA . SER A 1 202 ? 13.675 5.282 -18.733 1.00 96.75 202 SER A CA 1
ATOM 1630 C C . SER A 1 202 ? 14.451 4.030 -19.138 1.00 96.75 202 SER A C 1
ATOM 1632 O O . SER A 1 202 ? 14.594 3.772 -20.327 1.00 96.75 202 SER A O 1
ATOM 1634 N N . TYR A 1 203 ? 14.905 3.210 -18.183 1.00 97.06 203 TYR A N 1
ATOM 1635 C CA . TYR A 1 203 ? 15.546 1.932 -18.511 1.00 97.06 203 TYR A CA 1
ATOM 1636 C C . TYR A 1 203 ? 14.601 0.981 -19.247 1.00 97.06 203 TYR A C 1
ATOM 1638 O O . TYR A 1 203 ? 15.013 0.351 -20.219 1.00 97.06 203 TYR A O 1
ATOM 1646 N N . ILE A 1 204 ? 13.336 0.900 -18.822 1.00 95.44 204 ILE A N 1
ATOM 1647 C CA . ILE A 1 204 ? 12.325 0.074 -19.494 1.00 95.44 204 ILE A CA 1
ATOM 1648 C C . ILE A 1 204 ? 12.076 0.592 -20.917 1.00 95.44 204 ILE A C 1
ATOM 1650 O O . ILE A 1 204 ? 12.104 -0.194 -21.862 1.00 95.44 204 ILE A O 1
ATOM 1654 N N . LEU A 1 205 ? 11.874 1.901 -21.087 1.00 96.00 205 LEU A N 1
ATOM 1655 C CA . LEU A 1 205 ? 11.605 2.508 -22.396 1.00 96.00 205 LEU A CA 1
ATOM 1656 C C . LEU A 1 205 ? 12.791 2.371 -23.359 1.00 96.00 205 LEU A C 1
ATOM 1658 O O . LEU A 1 205 ? 12.595 1.991 -24.512 1.00 96.00 205 LEU A O 1
ATOM 1662 N N . ASN A 1 206 ? 14.016 2.594 -22.879 1.00 96.75 206 ASN A N 1
ATOM 1663 C CA . ASN A 1 206 ? 15.223 2.410 -23.683 1.00 96.75 206 ASN A CA 1
ATOM 1664 C C . ASN A 1 206 ? 15.377 0.949 -24.118 1.00 96.75 206 ASN A C 1
ATOM 1666 O O . ASN A 1 206 ? 15.699 0.690 -25.270 1.00 96.75 206 ASN A O 1
ATOM 1670 N N . LEU A 1 207 ? 15.083 -0.015 -23.238 1.00 95.50 207 LEU A N 1
ATOM 1671 C CA . LEU A 1 207 ? 15.132 -1.432 -23.596 1.00 95.50 207 LEU A CA 1
ATOM 1672 C C . LEU A 1 207 ? 14.132 -1.777 -24.711 1.00 95.50 207 LEU A C 1
ATOM 1674 O O . LEU A 1 207 ? 14.457 -2.541 -25.624 1.00 95.50 207 LEU A O 1
ATOM 1678 N N . VAL A 1 208 ? 12.919 -1.223 -24.638 1.00 94.50 208 VAL A N 1
ATOM 1679 C CA . VAL A 1 208 ? 11.881 -1.390 -25.668 1.00 94.50 208 VAL A CA 1
ATOM 1680 C C . VAL A 1 208 ? 12.369 -0.834 -27.008 1.00 94.50 208 VAL A C 1
ATOM 1682 O O . VAL A 1 208 ? 12.214 -1.500 -28.033 1.00 94.50 208 VAL A O 1
ATOM 1685 N N . GLU A 1 209 ? 13.001 0.341 -27.003 1.00 95.12 209 GLU A N 1
ATOM 1686 C CA . GLU A 1 209 ? 13.573 0.970 -28.197 1.00 95.12 209 GLU A CA 1
ATOM 1687 C C . GLU A 1 209 ? 14.750 0.164 -28.773 1.00 95.12 209 GLU A C 1
ATOM 1689 O O . GLU A 1 209 ? 14.747 -0.168 -29.961 1.00 95.12 209 GLU A O 1
ATOM 1694 N N . GLU A 1 210 ? 15.712 -0.230 -27.934 1.00 95.50 210 GLU A N 1
ATOM 1695 C CA . GLU A 1 210 ? 16.895 -1.015 -28.316 1.00 95.50 210 GLU A CA 1
ATOM 1696 C C . GLU A 1 210 ? 16.522 -2.350 -28.970 1.00 95.50 210 GLU A C 1
ATOM 1698 O O . GLU A 1 210 ? 17.136 -2.760 -29.956 1.00 95.50 210 GLU A O 1
ATOM 1703 N N . ASN A 1 211 ? 15.482 -3.015 -28.458 1.00 93.44 211 ASN A N 1
ATOM 1704 C CA . ASN A 1 211 ? 14.984 -4.267 -29.024 1.00 93.44 211 ASN A CA 1
ATOM 1705 C C . ASN A 1 211 ? 13.944 -4.060 -30.138 1.00 93.44 211 ASN A C 1
ATOM 1707 O O . ASN A 1 211 ? 13.440 -5.038 -30.697 1.00 93.44 211 ASN A O 1
ATOM 1711 N N . SER A 1 212 ? 13.618 -2.805 -30.475 1.00 93.44 212 SER A N 1
ATOM 1712 C CA . SER A 1 212 ? 12.594 -2.442 -31.463 1.00 93.44 212 SER A CA 1
ATOM 1713 C C . SER A 1 212 ? 11.250 -3.137 -31.209 1.00 93.44 212 SER A C 1
ATOM 1715 O O . SER A 1 212 ? 10.563 -3.570 -32.141 1.00 93.44 212 SER A O 1
ATOM 1717 N N . TRP A 1 213 ? 10.879 -3.292 -29.937 1.00 92.38 213 TRP A N 1
ATOM 1718 C CA . TRP A 1 213 ? 9.624 -3.933 -29.570 1.00 92.38 213 TRP A CA 1
ATOM 1719 C C . TRP A 1 213 ? 8.439 -3.004 -29.849 1.00 92.38 213 TRP A C 1
ATOM 1721 O O . TRP A 1 213 ? 8.474 -1.824 -29.497 1.00 92.38 213 TRP A O 1
ATOM 1731 N N . PRO A 1 214 ? 7.343 -3.521 -30.429 1.00 90.81 214 PRO A N 1
ATOM 1732 C CA . PRO A 1 214 ? 6.090 -2.785 -30.463 1.00 90.81 214 PRO A CA 1
ATOM 1733 C C . PRO A 1 214 ? 5.602 -2.496 -29.039 1.00 90.81 214 PRO A C 1
ATOM 1735 O O . PRO A 1 214 ? 5.642 -3.380 -28.182 1.00 90.81 214 PRO A O 1
ATOM 1738 N N . LEU A 1 215 ? 5.057 -1.298 -28.808 1.00 90.38 215 LEU A N 1
ATOM 1739 C CA . LEU A 1 215 ? 4.564 -0.881 -27.485 1.00 90.38 215 LEU A CA 1
ATOM 1740 C C . LEU A 1 215 ? 3.473 -1.802 -26.922 1.00 90.38 215 LEU A C 1
ATOM 1742 O O . LEU A 1 215 ? 3.320 -1.879 -25.713 1.00 90.38 215 LEU A O 1
ATOM 1746 N N . ASN A 1 216 ? 2.741 -2.516 -27.783 1.00 90.00 216 ASN A N 1
ATOM 1747 C CA . ASN A 1 216 ? 1.699 -3.475 -27.406 1.00 90.00 216 ASN A CA 1
ATOM 1748 C C . ASN A 1 216 ? 2.201 -4.924 -27.235 1.00 90.00 216 ASN A C 1
ATOM 1750 O O . ASN A 1 216 ? 1.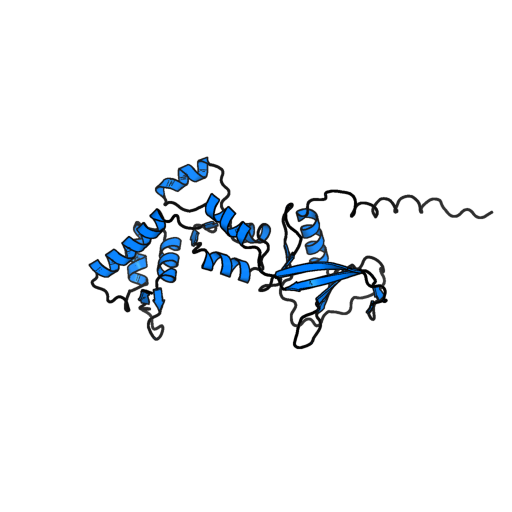395 -5.845 -27.062 1.00 90.00 216 ASN A O 1
ATOM 1754 N N . GLN A 1 217 ? 3.510 -5.150 -27.372 1.00 90.44 217 GLN A N 1
ATOM 1755 C CA . GLN A 1 217 ? 4.136 -6.473 -27.386 1.00 90.44 217 GLN A CA 1
ATOM 1756 C C . GLN A 1 217 ? 5.466 -6.506 -26.621 1.00 90.44 217 GLN A C 1
ATOM 1758 O O . GLN A 1 217 ? 6.424 -7.145 -27.059 1.00 90.44 217 GLN A O 1
ATOM 1763 N N . VAL A 1 218 ? 5.512 -5.851 -25.466 1.00 91.94 218 VAL A N 1
ATOM 1764 C CA . VAL A 1 218 ? 6.672 -5.836 -24.570 1.00 91.94 218 VAL A CA 1
ATOM 1765 C C . VAL A 1 218 ? 6.755 -7.154 -23.794 1.00 91.94 218 VAL A C 1
ATOM 1767 O O . VAL A 1 218 ? 5.752 -7.658 -23.283 1.00 91.94 218 VAL A O 1
ATOM 1770 N N . SER A 1 219 ? 7.951 -7.738 -23.718 1.00 91.69 219 SER A N 1
ATOM 1771 C CA . SER A 1 219 ? 8.196 -9.027 -23.061 1.00 91.69 219 SER A CA 1
ATOM 1772 C C . SER A 1 219 ? 8.574 -8.841 -21.591 1.00 91.69 219 SER A C 1
ATOM 1774 O O . SER A 1 219 ? 9.717 -8.502 -21.290 1.00 91.69 219 SER A O 1
ATOM 1776 N N . ARG A 1 220 ? 7.655 -9.136 -20.654 1.00 92.38 220 ARG A N 1
ATOM 1777 C CA . ARG A 1 220 ? 7.923 -9.012 -19.201 1.00 92.38 220 ARG A CA 1
ATOM 1778 C C . ARG A 1 220 ? 9.158 -9.807 -18.792 1.00 92.38 220 ARG A C 1
ATOM 1780 O O . ARG A 1 220 ? 10.046 -9.288 -18.131 1.00 92.38 220 ARG A O 1
ATOM 1787 N N . LYS A 1 221 ? 9.256 -11.065 -19.230 1.00 91.88 221 LYS A N 1
ATOM 1788 C CA . LYS A 1 221 ? 10.379 -11.949 -18.881 1.00 91.88 221 LYS A CA 1
ATOM 1789 C C . LYS A 1 221 ? 11.726 -11.382 -19.338 1.00 91.88 221 LYS A C 1
ATOM 1791 O O . LYS A 1 221 ? 12.695 -11.462 -18.591 1.00 91.88 221 LYS A O 1
ATOM 1796 N N . GLU A 1 222 ? 11.803 -10.847 -20.554 1.00 93.00 222 GLU A N 1
ATOM 1797 C CA . GLU A 1 222 ? 13.055 -10.283 -21.068 1.00 93.00 222 GLU A CA 1
ATOM 1798 C C . GLU A 1 222 ? 13.391 -8.961 -20.377 1.00 93.00 222 GLU A C 1
ATOM 1800 O O . GLU A 1 222 ? 14.537 -8.792 -19.967 1.00 93.00 222 GLU A O 1
ATOM 1805 N N . THR A 1 223 ? 12.403 -8.089 -20.138 1.00 93.94 223 THR A N 1
ATOM 1806 C CA . THR A 1 223 ? 12.600 -6.854 -19.364 1.00 93.94 223 THR A CA 1
ATOM 1807 C C . THR A 1 223 ? 13.152 -7.137 -17.971 1.00 93.94 223 THR A C 1
ATOM 1809 O O . THR A 1 223 ? 14.170 -6.558 -17.592 1.00 93.94 223 THR A O 1
ATOM 1812 N N . LEU A 1 224 ? 12.535 -8.068 -17.233 1.00 94.00 224 LEU A N 1
ATOM 1813 C CA . LEU A 1 224 ? 12.971 -8.432 -15.884 1.00 94.00 224 LEU A CA 1
ATOM 1814 C C . LEU A 1 224 ? 14.390 -9.009 -15.869 1.00 94.00 224 LEU A C 1
ATOM 1816 O O . LEU A 1 224 ? 15.196 -8.628 -15.027 1.00 94.00 224 LEU A O 1
ATOM 1820 N N . ASN A 1 225 ? 14.716 -9.886 -16.821 1.00 94.56 225 ASN A N 1
ATOM 1821 C CA . ASN A 1 225 ? 16.031 -10.526 -16.878 1.00 94.56 225 ASN A CA 1
ATOM 1822 C C . ASN A 1 225 ? 17.153 -9.569 -17.301 1.00 94.56 225 ASN A C 1
ATOM 1824 O O . ASN A 1 225 ? 18.269 -9.688 -16.808 1.00 94.56 225 ASN A O 1
ATOM 1828 N N . LEU A 1 226 ? 16.895 -8.657 -18.243 1.00 95.31 226 LEU A N 1
ATOM 1829 C CA . LEU A 1 226 ? 17.933 -7.769 -18.775 1.00 95.31 226 LEU A CA 1
ATOM 1830 C C . LEU A 1 226 ? 18.225 -6.597 -17.833 1.00 95.31 226 LEU A C 1
ATOM 1832 O O . LEU A 1 226 ? 19.375 -6.174 -17.722 1.00 95.31 226 LEU A O 1
ATOM 1836 N N . LEU A 1 227 ? 17.211 -6.106 -17.116 1.00 96.00 227 LEU A N 1
ATOM 1837 C CA . LEU A 1 227 ? 17.356 -4.980 -16.190 1.00 96.00 227 LEU A CA 1
ATOM 1838 C C . LEU A 1 227 ? 17.627 -5.408 -14.736 1.00 96.00 227 LEU A C 1
ATOM 1840 O O . LEU A 1 227 ? 17.863 -4.539 -13.894 1.00 96.00 227 LEU A O 1
ATOM 1844 N N . SER A 1 228 ? 17.683 -6.713 -14.433 1.00 94.19 228 SER A N 1
ATOM 1845 C CA . SER A 1 228 ? 17.903 -7.240 -13.071 1.00 94.19 228 SER A CA 1
ATOM 1846 C C . SER A 1 228 ? 19.211 -6.780 -12.419 1.00 94.19 228 SER A C 1
ATOM 1848 O O . SER A 1 228 ? 19.332 -6.785 -11.198 1.00 94.19 228 SER A O 1
ATOM 1850 N N . ASN A 1 229 ? 20.215 -6.414 -13.222 1.00 93.12 229 ASN A N 1
ATOM 1851 C CA . ASN A 1 229 ? 21.506 -5.928 -12.724 1.00 93.12 229 ASN A CA 1
ATOM 1852 C C . ASN A 1 229 ? 21.496 -4.426 -12.396 1.00 93.12 229 ASN A C 1
ATOM 1854 O O . ASN A 1 229 ? 22.416 -3.943 -11.740 1.00 93.12 229 ASN A O 1
ATOM 1858 N N . LEU A 1 230 ? 20.499 -3.683 -12.885 1.00 93.81 230 LEU A N 1
ATOM 1859 C CA . LEU A 1 230 ? 20.402 -2.227 -12.739 1.00 93.81 230 LEU A CA 1
ATOM 1860 C C . LEU A 1 230 ? 19.386 -1.819 -11.670 1.00 93.81 230 LEU A C 1
ATOM 1862 O O . LEU A 1 230 ? 19.548 -0.786 -11.021 1.00 93.81 230 LEU A O 1
ATOM 1866 N N . VAL A 1 231 ? 18.326 -2.611 -11.508 1.00 94.62 231 VAL A N 1
ATOM 1867 C CA . VAL A 1 231 ? 17.198 -2.325 -10.620 1.00 94.62 231 VAL A CA 1
ATOM 1868 C C . VAL A 1 231 ? 16.863 -3.587 -9.834 1.00 94.62 231 VAL A C 1
ATOM 1870 O O . VAL A 1 231 ? 16.931 -4.691 -10.372 1.00 94.62 231 VAL A O 1
ATOM 1873 N N . SER A 1 232 ? 16.490 -3.428 -8.560 1.00 93.56 232 SER A N 1
ATOM 1874 C CA . SER A 1 232 ? 15.989 -4.549 -7.759 1.00 93.56 232 SER A CA 1
ATOM 1875 C C . SER A 1 232 ? 14.790 -5.201 -8.445 1.00 93.56 232 SER A C 1
ATOM 1877 O O . SER A 1 232 ? 13.920 -4.499 -8.964 1.00 93.56 232 SER A O 1
ATOM 1879 N N . GLN A 1 233 ? 14.722 -6.531 -8.399 1.00 92.56 233 GLN A N 1
ATOM 1880 C CA . GLN A 1 233 ? 13.649 -7.291 -9.029 1.00 92.56 233 GLN A CA 1
ATOM 1881 C C . GLN A 1 233 ? 12.266 -6.850 -8.529 1.00 92.56 233 GLN A C 1
ATOM 1883 O O . GLN A 1 233 ? 11.384 -6.623 -9.350 1.00 92.56 233 GLN A O 1
ATOM 1888 N N . ASP A 1 234 ? 12.110 -6.631 -7.220 1.00 92.94 234 ASP A N 1
ATOM 1889 C CA . ASP A 1 234 ? 10.834 -6.205 -6.630 1.00 92.94 234 ASP A CA 1
ATOM 1890 C C . ASP A 1 234 ? 10.331 -4.885 -7.242 1.00 92.94 234 ASP A C 1
ATOM 1892 O O . ASP A 1 234 ? 9.173 -4.753 -7.633 1.00 92.94 234 ASP A O 1
ATOM 1896 N N . ILE A 1 235 ? 11.232 -3.904 -7.368 1.00 95.06 235 ILE A N 1
ATOM 1897 C CA . ILE A 1 235 ? 10.920 -2.582 -7.921 1.00 95.06 235 ILE A CA 1
ATOM 1898 C C . ILE A 1 235 ? 10.615 -2.701 -9.408 1.00 95.06 235 ILE A C 1
ATOM 1900 O O . ILE A 1 235 ? 9.677 -2.083 -9.897 1.00 95.06 235 ILE A O 1
ATOM 1904 N N . LEU A 1 236 ? 11.423 -3.471 -10.132 1.00 95.12 236 LEU A N 1
ATOM 1905 C CA . LEU A 1 236 ? 11.292 -3.601 -11.571 1.00 95.12 236 LEU A CA 1
ATOM 1906 C C . LEU A 1 236 ? 9.981 -4.292 -11.958 1.00 95.12 236 LEU A C 1
ATOM 1908 O O . LEU A 1 236 ? 9.316 -3.831 -12.881 1.00 95.12 236 LEU A O 1
ATOM 1912 N N . GLU A 1 237 ? 9.597 -5.353 -11.245 1.00 92.94 237 GLU A N 1
ATOM 1913 C CA . GLU A 1 237 ? 8.303 -6.018 -11.422 1.00 92.94 237 GLU A CA 1
ATOM 1914 C C . GLU A 1 237 ? 7.149 -5.049 -11.182 1.00 92.94 237 GLU A C 1
ATOM 1916 O O . GLU A 1 237 ? 6.266 -4.924 -12.027 1.00 92.94 237 GLU A O 1
ATOM 1921 N N . GLN A 1 238 ? 7.194 -4.308 -10.076 1.00 92.44 238 GLN A N 1
ATOM 1922 C CA . GLN A 1 238 ? 6.118 -3.401 -9.694 1.00 92.44 238 GLN A CA 1
ATOM 1923 C C . GLN A 1 238 ? 6.005 -2.200 -10.645 1.00 92.44 238 GLN A C 1
ATOM 1925 O O . GLN A 1 238 ? 4.910 -1.892 -11.106 1.00 92.44 238 GLN A O 1
ATOM 1930 N N . CYS A 1 239 ? 7.130 -1.581 -11.017 1.00 94.25 239 CYS A N 1
ATOM 1931 C CA . CYS A 1 239 ? 7.168 -0.520 -12.024 1.00 94.25 239 CYS A CA 1
ATOM 1932 C C . CYS A 1 239 ? 6.658 -1.008 -13.381 1.00 94.25 239 CYS A C 1
ATOM 1934 O O . CYS A 1 239 ? 5.909 -0.297 -14.043 1.00 94.25 239 CYS A O 1
ATOM 1936 N N . PHE A 1 240 ? 7.056 -2.209 -13.810 1.00 93.75 240 PHE A N 1
ATOM 1937 C CA . PHE A 1 240 ? 6.566 -2.775 -15.063 1.00 93.75 240 PHE A CA 1
ATOM 1938 C C . PHE A 1 240 ? 5.046 -2.946 -15.024 1.00 93.75 240 PHE A C 1
ATOM 1940 O O . PHE A 1 240 ? 4.357 -2.532 -15.954 1.00 93.75 240 PHE A O 1
ATOM 1947 N N . ASP A 1 241 ? 4.519 -3.496 -13.932 1.00 91.94 241 ASP A N 1
ATOM 1948 C CA . ASP A 1 241 ? 3.088 -3.740 -13.770 1.00 91.94 241 ASP A CA 1
ATOM 1949 C C . ASP A 1 241 ? 2.275 -2.425 -13.650 1.00 91.94 241 ASP A C 1
ATOM 1951 O O . ASP A 1 241 ? 1.106 -2.403 -14.022 1.00 91.94 241 ASP A O 1
ATOM 1955 N N . TRP A 1 242 ? 2.865 -1.305 -13.203 1.00 92.06 242 TRP A N 1
ATOM 1956 C CA . TRP A 1 242 ? 2.189 0.009 -13.185 1.00 92.06 242 TRP A CA 1
ATOM 1957 C C . TRP A 1 242 ? 1.951 0.608 -14.569 1.00 92.06 242 TRP A C 1
ATOM 1959 O O . TRP A 1 242 ? 0.964 1.311 -14.773 1.00 92.06 242 TRP A O 1
ATOM 1969 N N . TYR A 1 243 ? 2.880 0.375 -15.494 1.00 92.44 243 TYR A N 1
ATOM 1970 C CA . TYR A 1 243 ? 2.867 0.984 -16.825 1.00 92.44 243 TYR A CA 1
ATOM 1971 C C . TYR A 1 243 ? 2.455 0.015 -17.917 1.00 92.44 243 TYR A C 1
ATOM 1973 O O . TYR A 1 2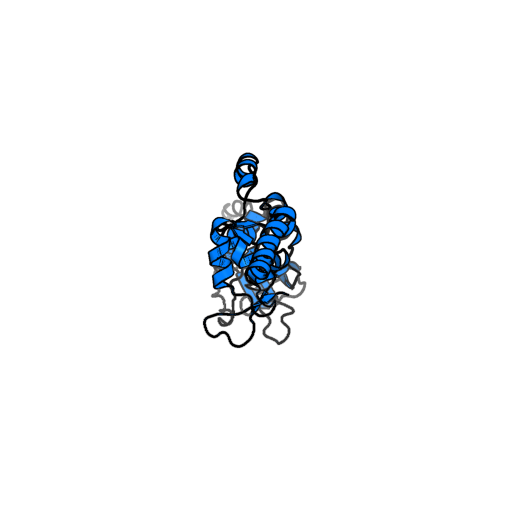43 ? 2.530 0.368 -19.092 1.00 92.44 243 TYR A O 1
ATOM 1981 N N . THR A 1 244 ? 2.071 -1.211 -17.564 1.00 92.69 244 THR A N 1
ATOM 1982 C CA . THR A 1 244 ? 1.728 -2.214 -18.557 1.00 92.69 244 THR A CA 1
ATOM 1983 C C . THR A 1 244 ? 0.478 -3.005 -18.220 1.00 92.69 244 THR A C 1
ATOM 1985 O O . THR A 1 244 ? 0.180 -3.306 -17.070 1.00 92.69 244 THR A O 1
ATOM 1988 N N . GLU A 1 245 ? -0.227 -3.410 -19.269 1.00 91.94 245 GLU A N 1
ATOM 1989 C CA . GLU A 1 245 ? -1.375 -4.302 -19.197 1.00 91.94 245 GLU A CA 1
ATOM 1990 C C . GLU A 1 245 ? -1.135 -5.550 -20.057 1.00 91.94 245 GLU A C 1
ATOM 1992 O O . GLU A 1 245 ? -0.493 -5.468 -21.107 1.00 91.94 245 GLU A O 1
ATOM 1997 N N . PRO A 1 246 ? -1.626 -6.731 -19.650 1.00 88.69 246 PRO A N 1
ATOM 1998 C CA . PRO A 1 246 ? -1.447 -7.955 -20.423 1.00 88.69 246 PRO A CA 1
ATOM 1999 C C . PRO A 1 246 ? -2.186 -7.892 -21.772 1.00 88.69 246 PRO A C 1
ATOM 2001 O O . PRO A 1 246 ? -3.376 -7.586 -21.842 1.00 88.69 246 PRO A O 1
ATOM 2004 N N . THR A 1 247 ? -1.496 -8.259 -22.853 1.00 82.62 247 THR A N 1
ATOM 2005 C CA . THR A 1 247 ? -2.039 -8.308 -24.216 1.00 82.62 247 THR A CA 1
ATOM 2006 C C . THR A 1 247 ? -2.515 -9.727 -24.561 1.00 82.62 247 THR A C 1
ATOM 2008 O O . THR A 1 247 ? -1.705 -10.630 -24.766 1.00 82.62 247 THR A O 1
ATOM 2011 N N . GLY A 1 248 ? -3.829 -9.920 -24.729 1.00 69.62 248 GLY A N 1
ATOM 2012 C CA . GLY A 1 248 ? -4.421 -11.171 -25.238 1.00 69.62 248 GLY A CA 1
ATOM 2013 C C . GLY A 1 248 ? -4.502 -12.330 -24.227 1.00 69.62 248 GLY A C 1
ATOM 2014 O O . GLY A 1 248 ? -4.380 -12.131 -23.022 1.00 69.62 248 GLY A O 1
ATOM 2015 N N . ASN A 1 249 ? -4.760 -13.554 -24.718 1.00 57.91 249 ASN A N 1
ATOM 2016 C CA . ASN A 1 249 ? -4.818 -14.759 -23.876 1.00 57.91 249 ASN A CA 1
ATOM 2017 C C . ASN A 1 249 ? -3.427 -15.079 -23.305 1.00 57.91 249 ASN A C 1
ATOM 2019 O O . ASN A 1 249 ? -2.441 -15.092 -24.041 1.00 57.91 249 ASN A O 1
ATOM 2023 N N . LEU A 1 250 ? -3.383 -15.335 -21.994 1.00 55.12 250 LEU A N 1
ATOM 2024 C CA . LEU A 1 250 ? -2.213 -15.495 -21.115 1.00 55.12 250 LEU A CA 1
ATOM 2025 C C . LEU A 1 250 ? -1.354 -16.751 -21.403 1.00 55.12 250 LEU A C 1
ATOM 2027 O O . LEU A 1 250 ? -0.919 -17.445 -20.483 1.00 55.12 250 LEU A O 1
ATOM 2031 N N . ASP A 1 251 ? -1.083 -17.064 -22.666 1.00 49.25 251 ASP A N 1
ATOM 2032 C CA . ASP A 1 251 ? -0.349 -18.266 -23.046 1.00 49.25 251 ASP A CA 1
ATOM 2033 C C . ASP A 1 251 ? 1.167 -18.003 -23.007 1.00 49.25 251 ASP A C 1
ATOM 2035 O O . ASP A 1 251 ? 1.772 -17.472 -23.936 1.00 49.25 251 ASP A O 1
ATOM 2039 N N . PHE A 1 252 ? 1.767 -18.380 -21.874 1.00 47.00 252 PHE A N 1
ATOM 2040 C CA . PHE A 1 252 ? 3.177 -18.719 -21.601 1.00 47.00 252 PHE A CA 1
ATOM 2041 C C . PHE A 1 252 ? 4.313 -17.733 -21.922 1.00 47.00 252 PHE A C 1
ATOM 2043 O O . PHE A 1 252 ? 5.410 -17.925 -21.400 1.00 47.00 252 PHE A O 1
ATOM 2050 N N . ASN A 1 253 ? 4.087 -16.667 -22.685 1.00 55.25 253 ASN A N 1
ATOM 2051 C CA . ASN A 1 253 ? 5.101 -15.644 -22.962 1.00 55.25 253 ASN A CA 1
ATOM 2052 C C . ASN A 1 253 ? 4.584 -14.215 -22.752 1.00 55.25 253 ASN A C 1
ATOM 2054 O O . ASN A 1 253 ? 5.182 -13.291 -23.295 1.00 55.25 253 ASN A O 1
ATOM 2058 N N . GLY A 1 254 ? 3.477 -14.088 -21.994 1.00 63.94 254 GLY A N 1
ATOM 2059 C CA . GLY A 1 254 ? 2.758 -12.867 -21.607 1.00 63.94 254 GLY A CA 1
ATOM 2060 C C . GLY A 1 254 ? 3.334 -11.606 -22.228 1.00 63.94 254 GLY A C 1
ATOM 2061 O O . GLY A 1 254 ? 4.278 -11.031 -21.691 1.00 63.94 254 GLY A O 1
ATOM 2062 N N . LYS A 1 255 ? 2.813 -11.233 -23.397 1.00 81.69 255 LYS A N 1
ATOM 2063 C CA . LYS A 1 255 ? 3.136 -9.950 -24.010 1.00 81.69 255 LYS A CA 1
ATOM 2064 C C . LYS A 1 255 ? 2.303 -8.885 -23.323 1.00 81.69 255 LYS A C 1
ATOM 2066 O O . LYS A 1 255 ? 1.145 -9.139 -23.007 1.00 81.69 255 LYS A O 1
ATOM 2071 N N . TYR A 1 256 ? 2.891 -7.722 -23.112 1.00 90.62 256 TYR A N 1
ATOM 2072 C CA . TYR A 1 256 ? 2.247 -6.612 -22.434 1.00 90.62 256 TYR A CA 1
ATOM 2073 C C . TYR A 1 256 ? 2.204 -5.383 -23.333 1.00 90.62 256 TYR A C 1
ATOM 2075 O O . TYR A 1 256 ? 3.063 -5.199 -24.200 1.00 90.62 256 TYR A O 1
ATOM 2083 N N . SER A 1 257 ? 1.195 -4.551 -23.116 1.00 90.38 257 SER A N 1
ATOM 2084 C CA . SER A 1 257 ? 1.068 -3.238 -23.719 1.00 90.38 257 SER A CA 1
ATOM 2085 C C . SER A 1 257 ? 1.433 -2.173 -22.711 1.00 90.38 257 SER A C 1
ATOM 2087 O O . SER A 1 257 ? 0.898 -2.189 -21.611 1.00 90.38 257 SER A O 1
ATOM 2089 N N . LEU A 1 258 ? 2.303 -1.245 -23.099 1.00 89.38 258 LEU A N 1
ATOM 2090 C CA . LEU A 1 258 ? 2.523 -0.011 -22.350 1.00 89.38 258 LEU A CA 1
ATOM 2091 C C . LEU A 1 258 ? 1.241 0.841 -22.374 1.00 89.38 258 LEU A C 1
ATOM 2093 O O . LEU A 1 258 ? 0.592 0.922 -23.425 1.00 89.38 258 LEU A O 1
ATOM 2097 N N . VAL A 1 259 ? 0.886 1.422 -21.224 1.00 85.44 259 VAL A N 1
ATOM 2098 C CA . VAL A 1 259 ? -0.318 2.246 -20.984 1.00 85.44 259 VAL A CA 1
ATOM 2099 C C . VAL A 1 259 ? 0.036 3.725 -20.886 1.00 85.44 259 VAL A C 1
ATOM 2101 O O . VAL A 1 259 ? 1.082 4.046 -20.278 1.00 85.44 259 VAL A O 1
#

Radius of gyration: 26.36 Å; chains: 1; bounding box: 59×30×98 Å

Sequence (259 aa):
TNRVPLEHRRLASLGRDVTTTEGNIAAKVQAANMWLGSKRMHLLMGGGEGIDNTFIYHKRKYNQLNPLPLPLGYVSSLVFRGDKEDSVVLCTKDTTYEVKEAETSNSLLLVVGVFYKYFELRPCKPRLQKLRRILEESHYRGPEHEEDLKQSEVKIYSFEDLLECVQASEEELRAGLHESLACQIGGAWRILEHEYHFRVLSYILNLVEENSWPLNQVSRKETLNLLSNLVSQDILEQCFDWYTEPTGNLDFNGKYSLV

Foldseek 3Di:
DDDDDPPPPPPVVVPPDPPPDLDWVLVVQVVVVVCVVVVQKDWDQPPDPDRAWIKIDGNPDDPDDDDDDDPPPDQQDWGWADGRVGQIWIAGQAFIWHWDKDADPDFPDDVGGTDGIIITTDTDQWPCPVVLVLQVQVADADPVCVVVVVVVPRDFAALVRCRRHTRYHSNSVVVSLVVQLWFQDPRTTHHHDPVVLVVLVVLQVVVCVVVVPDLAFAFLVCQLVVCVVPDPSRSNNSSDVNQWDFDDDPPDRTGIHGD

Secondary structure (DSSP, 8-state):
--PPPGGGGSSTTSSS-SSSS---HHHHHHHHHHHHHTT-EEEEE--SSS---EEEEE--S-SS-PPPPP-TT-----EEE--TTS--EEE-SS-EEEEEEEEEEEEEEETTEEEEEEEEEEEE---THHHHHHHHHT-B--GGGHHHHHHTTPPPEEHHHHHHHS-S-HHHHHHHHHHTTEEEETTEEEEBPHHHHHHHHHHHHHHHHHTT--TT-EEHHHHHHHHTTTS-HHHHHHHHHHHEEE-SS--SS-EEEE-